Protein AF-A0AAV3Z3L4-F1 (afdb_monomer)

Mean predicted aligned error: 15.4 Å

Sequence (202 aa):
MGLYPGPYDLFGRYVSEIFRACRLVVDTGIHAFGWDRERAINFLCGYSDFPMSQLAAEVDRYISAPGQACAYKVGEIKIRQMIEKAQNALGPLFDIREFHHQILKVGYVPLDILEVVVDDWVESVLNPTVPEPMDAIDTDRETSQYDSVRSSAPTSATATRAVIPRMMAVVSAMLSLCREERVTLFLSPFTGGLILLFLCWL

Radius of gyration: 23.76 Å; Cα contacts (8 Å, |Δi|>4): 90; chains: 1; bounding box: 49×44×72 Å

pLDDT: mean 74.55, std 27.23, range [27.28, 98.31]

Secondary structure (DSSP, 8-state):
-----SHHHHHHHHHHHHHHHHHHHHHHHHHTS---HHHHHHHHHHH----HHHHHHHHHHHHHSTTHHHHHHHHHHHHHHHHHHHHHHHGGG--HHHHHHHHHHT-S--HHHHHHHHHHHHHHHHS----------------------------------SSHHHHHHHHHHHHHHHHHTT------TTSSS---------

InterPro domains:
  IPR010281 Protein of unknown function DUF885 [PF05960] (1-116)
  IPR010281 Protein of unknown function DUF885 [PTHR33361] (3-136)

Foldseek 3Di:
DCPQVDPVSVVVVVLVVQLLVLLVVLLCCVPPVVDDLVNSLVSSVVRHPDDSVVSSVVSVVSNVDRPPSNCVVVVVVLLVVLLVVLCVLCPVNDDPVVLVVQQPVVPDDDSVVSSVSSVVVSCCSVDVPDPPPPPDPDPPDDDDDDDDDDDDDDDDDDDDDPPVVVVVVVVVVVVVVCVVVVNDQDDDPPDPDRDDDDDDDD

Structure (mmCIF, N/CA/C/O backbone):
data_AF-A0AAV3Z3L4-F1
#
_entry.id   AF-A0AAV3Z3L4-F1
#
loop_
_atom_site.group_PDB
_atom_site.id
_atom_site.type_symbol
_atom_site.label_atom_id
_atom_site.label_alt_id
_atom_site.label_comp_id
_atom_site.label_asym_id
_atom_site.label_entity_id
_atom_site.label_seq_id
_atom_site.pdbx_PDB_ins_code
_atom_site.Cartn_x
_atom_site.Cartn_y
_atom_site.Cartn_z
_atom_site.occupancy
_atom_site.B_iso_or_equiv
_atom_site.auth_seq_id
_atom_site.auth_comp_id
_atom_site.auth_asym_id
_atom_site.auth_atom_id
_atom_site.pdbx_PDB_model_num
ATOM 1 N N . MET A 1 1 ? 3.143 8.893 16.932 1.00 78.50 1 MET A N 1
ATOM 2 C CA . MET A 1 1 ? 4.355 8.102 17.249 1.00 78.50 1 MET A CA 1
ATOM 3 C C . MET A 1 1 ? 5.664 8.878 17.069 1.00 78.50 1 MET A C 1
ATOM 5 O O . MET A 1 1 ? 6.613 8.522 17.739 1.00 78.50 1 MET A O 1
ATOM 9 N N . GLY A 1 2 ? 5.751 9.926 16.229 1.00 84.38 2 GLY A N 1
ATOM 10 C CA . GLY A 1 2 ? 6.909 10.846 16.250 1.00 84.38 2 GLY A CA 1
ATOM 11 C C . GLY A 1 2 ? 8.250 10.266 15.773 1.00 84.38 2 GLY A C 1
ATOM 12 O O . GLY A 1 2 ? 9.289 10.825 16.087 1.00 84.38 2 GLY A O 1
ATOM 13 N N . LEU A 1 3 ? 8.233 9.160 15.019 1.00 86.69 3 LEU A N 1
ATOM 14 C CA . LEU A 1 3 ? 9.433 8.388 14.651 1.00 86.69 3 LEU A CA 1
ATOM 15 C C . LEU A 1 3 ? 10.368 9.070 13.635 1.00 86.69 3 LEU A C 1
ATOM 17 O O . LEU A 1 3 ? 11.498 8.631 13.474 1.00 86.69 3 LEU A O 1
ATOM 21 N N . TYR A 1 4 ? 9.906 10.116 12.948 1.00 87.25 4 TYR A N 1
ATOM 22 C CA . TYR A 1 4 ? 10.678 10.852 11.942 1.00 87.25 4 TYR A CA 1
ATOM 23 C C . TYR A 1 4 ? 10.725 12.335 12.336 1.00 87.25 4 TYR A C 1
ATOM 25 O O . TYR A 1 4 ? 9.903 13.115 11.847 1.00 87.25 4 TYR A O 1
ATOM 33 N N . PRO A 1 5 ? 11.593 12.720 13.288 1.00 84.25 5 PRO A N 1
ATOM 34 C CA . PRO A 1 5 ? 11.620 14.077 13.826 1.00 84.25 5 PRO A CA 1
ATOM 35 C C . PRO A 1 5 ? 12.227 15.092 12.847 1.00 84.25 5 PRO A C 1
ATOM 37 O O . PRO A 1 5 ? 11.870 16.268 12.900 1.00 84.25 5 PRO A O 1
ATOM 40 N N . GLY A 1 6 ? 13.131 14.660 11.959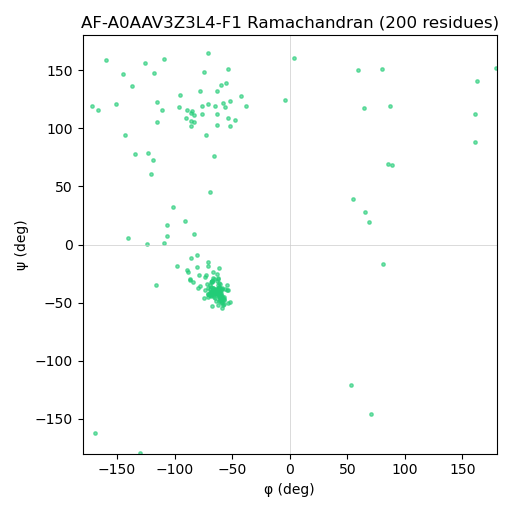 1.00 88.38 6 GLY A N 1
ATOM 41 C CA . GLY A 1 6 ? 13.843 15.528 11.028 1.00 88.38 6 GLY A CA 1
ATOM 42 C C . GLY A 1 6 ? 13.428 15.369 9.557 1.00 88.38 6 GLY A C 1
ATOM 43 O O . GLY A 1 6 ? 12.905 14.331 9.141 1.00 88.38 6 GLY A O 1
ATOM 44 N N . PRO A 1 7 ? 13.714 16.382 8.715 1.00 85.00 7 PRO A N 1
ATOM 45 C CA . PRO A 1 7 ? 13.437 16.327 7.278 1.00 85.00 7 PRO A CA 1
ATOM 46 C C . PRO A 1 7 ? 14.229 15.228 6.553 1.00 85.00 7 PRO A C 1
ATOM 48 O O . PRO A 1 7 ? 13.721 14.646 5.597 1.00 85.00 7 PRO A O 1
ATOM 51 N N . TYR A 1 8 ? 15.441 14.907 7.018 1.00 84.19 8 TYR A N 1
ATOM 52 C CA . TYR A 1 8 ? 16.244 13.811 6.467 1.00 84.19 8 TYR A CA 1
ATOM 53 C C . TYR A 1 8 ? 15.653 12.432 6.789 1.00 84.19 8 TYR A C 1
ATOM 55 O O . TYR A 1 8 ? 15.675 11.546 5.939 1.00 84.19 8 TYR A O 1
ATOM 63 N N . ASP A 1 9 ? 15.039 12.265 7.961 1.00 84.00 9 ASP A N 1
ATOM 64 C CA . ASP A 1 9 ? 14.392 11.002 8.333 1.00 84.00 9 ASP A CA 1
ATOM 65 C C . ASP A 1 9 ? 13.135 10.769 7.475 1.00 84.00 9 ASP A C 1
ATOM 67 O O . ASP A 1 9 ? 12.860 9.657 7.016 1.00 84.00 9 ASP A O 1
ATOM 71 N N . LEU A 1 10 ? 12.390 11.845 7.194 1.00 87.50 10 LEU A N 1
ATOM 72 C CA . LEU A 1 10 ? 11.238 11.820 6.292 1.00 87.50 10 LEU A CA 1
ATOM 73 C C . LEU A 1 10 ? 11.629 11.562 4.836 1.00 87.50 10 LEU A C 1
ATOM 75 O O . LEU A 1 10 ? 10.854 10.948 4.103 1.00 87.50 10 LEU A O 1
ATOM 79 N N . PHE A 1 11 ? 12.815 12.002 4.413 1.00 88.06 11 PHE A N 1
ATOM 80 C CA . PHE A 1 11 ? 13.284 11.814 3.043 1.00 88.06 11 PHE A CA 1
ATOM 81 C C . PHE A 1 11 ? 13.301 10.332 2.651 1.00 88.06 11 PHE A C 1
ATOM 83 O O . PHE A 1 11 ? 12.675 9.960 1.660 1.00 88.06 11 PHE A O 1
ATOM 90 N N . GLY A 1 12 ? 13.917 9.467 3.464 1.00 86.69 12 GLY A N 1
ATOM 91 C CA . GLY A 1 12 ? 13.978 8.027 3.176 1.00 86.69 12 GLY A CA 1
ATOM 92 C C . GLY A 1 12 ? 12.596 7.365 3.112 1.00 86.69 12 GLY A C 1
ATOM 93 O O . GLY A 1 12 ? 12.333 6.522 2.245 1.00 86.69 12 GLY A O 1
ATOM 94 N N . ARG A 1 13 ? 11.672 7.800 3.979 1.00 89.31 13 ARG A N 1
ATOM 95 C CA . ARG A 1 13 ? 10.269 7.372 3.931 1.00 89.31 13 ARG A CA 1
ATOM 96 C C . ARG A 1 13 ? 9.611 7.777 2.611 1.00 89.31 13 ARG A C 1
ATOM 98 O O . ARG A 1 13 ? 8.980 6.932 1.979 1.00 89.31 13 ARG A O 1
ATOM 105 N N . TYR A 1 14 ? 9.757 9.033 2.188 1.00 91.00 14 TYR A N 1
ATOM 106 C CA . TYR A 1 14 ? 9.141 9.523 0.954 1.00 91.00 14 TYR A CA 1
ATOM 107 C C . TYR A 1 14 ? 9.729 8.877 -0.295 1.00 91.00 14 TYR A C 1
ATOM 109 O O . TYR A 1 14 ? 8.964 8.514 -1.182 1.00 91.00 14 TYR A O 1
ATOM 117 N N . VAL A 1 15 ? 11.044 8.653 -0.350 1.00 90.50 15 VAL A N 1
ATOM 118 C CA . VAL A 1 15 ? 11.679 7.907 -1.450 1.00 90.50 15 VAL A CA 1
ATOM 119 C C . VAL A 1 15 ? 11.056 6.514 -1.580 1.00 90.50 15 VAL A C 1
ATOM 121 O O . VAL A 1 15 ? 10.647 6.106 -2.666 1.00 90.50 15 VAL A O 1
ATOM 124 N N . SER A 1 16 ? 10.892 5.811 -0.456 1.00 90.31 16 SER A N 1
ATOM 125 C CA . SER A 1 16 ? 10.264 4.484 -0.438 1.00 90.31 16 SER A CA 1
ATOM 126 C C . SER A 1 16 ? 8.788 4.524 -0.853 1.00 90.31 16 SER A C 1
ATOM 128 O O . SER A 1 16 ? 8.305 3.623 -1.540 1.00 90.31 16 SER A O 1
ATOM 130 N N . GLU A 1 17 ? 8.055 5.557 -0.435 1.00 92.81 17 GLU A N 1
ATOM 131 C CA . GLU A 1 17 ? 6.641 5.733 -0.767 1.00 92.81 17 GLU A CA 1
ATOM 132 C C . GLU A 1 17 ? 6.431 6.067 -2.251 1.00 92.81 17 GLU A C 1
ATOM 134 O O . GLU A 1 17 ? 5.580 5.451 -2.894 1.00 92.81 17 GLU A O 1
ATOM 139 N N . ILE A 1 18 ? 7.245 6.966 -2.816 1.00 93.38 18 ILE A N 1
ATOM 140 C CA . ILE A 1 18 ? 7.239 7.311 -4.245 1.00 93.38 18 ILE A CA 1
ATOM 141 C C . ILE A 1 18 ? 7.532 6.071 -5.082 1.00 93.38 18 ILE A C 1
ATOM 143 O O . ILE A 1 18 ? 6.810 5.797 -6.039 1.00 93.38 18 ILE A O 1
ATOM 147 N N . PHE A 1 19 ? 8.531 5.274 -4.700 1.00 94.31 19 PHE A N 1
ATOM 148 C CA . PHE A 1 19 ? 8.868 4.059 -5.436 1.00 94.31 19 PHE A CA 1
ATOM 149 C C . PHE A 1 19 ? 7.705 3.054 -5.461 1.00 94.31 19 PHE A C 1
ATOM 151 O O . PHE A 1 19 ? 7.378 2.494 -6.508 1.00 94.31 19 PHE A O 1
ATOM 158 N N . ARG A 1 20 ? 7.004 2.872 -4.332 1.00 94.88 20 ARG A N 1
ATOM 159 C CA . ARG A 1 20 ? 5.794 2.030 -4.266 1.00 94.88 20 ARG A CA 1
ATOM 160 C C . ARG A 1 20 ? 4.620 2.605 -5.058 1.00 94.88 20 ARG A C 1
ATOM 162 O O . ARG A 1 20 ? 3.830 1.832 -5.585 1.00 94.88 20 ARG A O 1
ATOM 169 N N . ALA A 1 21 ? 4.499 3.925 -5.163 1.00 95.25 21 ALA A N 1
ATOM 170 C CA . ALA A 1 21 ? 3.505 4.549 -6.033 1.00 95.25 21 ALA A CA 1
ATOM 171 C C . ALA A 1 21 ? 3.844 4.333 -7.518 1.00 95.25 21 ALA A C 1
ATOM 173 O O . ALA A 1 21 ? 2.965 3.981 -8.300 1.00 95.25 21 ALA A O 1
ATOM 174 N N . CYS A 1 22 ? 5.120 4.445 -7.897 1.00 95.94 22 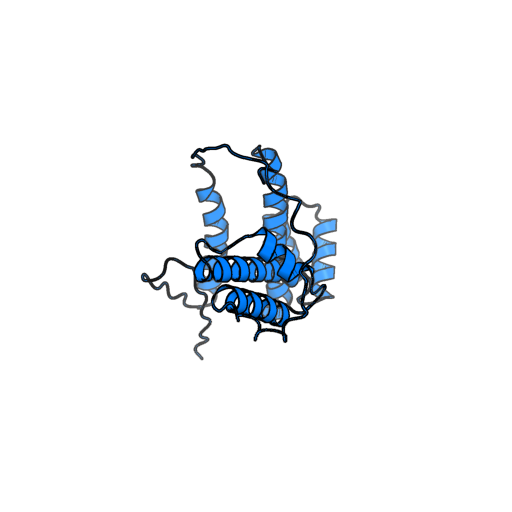CYS A N 1
ATOM 175 C CA . CYS A 1 22 ? 5.579 4.178 -9.262 1.00 95.94 22 CYS A CA 1
ATOM 176 C C . CYS A 1 22 ? 5.290 2.736 -9.694 1.00 95.94 22 CYS A C 1
ATOM 178 O O . CYS A 1 22 ? 4.956 2.507 -10.851 1.00 95.94 22 CYS A O 1
ATOM 180 N N . ARG A 1 23 ? 5.349 1.773 -8.765 1.00 96.06 23 ARG A N 1
ATOM 181 C CA . ARG A 1 23 ? 4.972 0.375 -9.028 1.00 96.06 23 ARG A CA 1
ATOM 182 C C . ARG A 1 23 ? 3.550 0.220 -9.560 1.00 96.06 23 ARG A C 1
ATOM 184 O O . ARG A 1 23 ? 3.357 -0.599 -10.447 1.00 96.06 23 ARG A O 1
ATOM 191 N N . LEU A 1 24 ? 2.588 1.010 -9.071 1.00 95.88 24 LEU A N 1
ATOM 192 C CA . LEU A 1 24 ? 1.220 0.993 -9.607 1.00 95.88 24 LEU A CA 1
ATOM 193 C C . LEU A 1 24 ? 1.203 1.399 -11.082 1.00 95.88 24 LEU A C 1
ATOM 195 O O . LEU A 1 24 ? 0.553 0.749 -11.893 1.00 95.88 24 LEU A O 1
ATOM 199 N N . VAL A 1 25 ? 1.939 2.460 -11.423 1.00 96.75 25 VAL A N 1
ATOM 200 C CA . VAL A 1 25 ? 1.995 3.001 -12.787 1.00 96.75 25 VAL A CA 1
ATOM 201 C C . VAL A 1 25 ? 2.712 2.044 -13.731 1.00 96.75 25 VAL A C 1
ATOM 203 O O . VAL A 1 25 ? 2.237 1.802 -14.829 1.00 96.75 25 VAL A O 1
ATOM 206 N N . VAL A 1 26 ? 3.845 1.484 -13.311 1.00 97.25 26 VAL A N 1
ATOM 207 C CA . VAL A 1 26 ? 4.658 0.616 -14.170 1.00 97.25 26 VAL A CA 1
ATOM 208 C C . VAL A 1 26 ? 3.987 -0.732 -14.406 1.00 97.25 26 VAL A C 1
ATOM 210 O O . VAL A 1 26 ? 3.939 -1.182 -15.544 1.00 97.25 26 VAL A O 1
ATOM 213 N N . ASP A 1 27 ? 3.451 -1.368 -13.362 1.00 97.31 27 ASP A N 1
ATOM 214 C CA . ASP A 1 27 ? 2.800 -2.678 -13.485 1.00 97.31 27 ASP A CA 1
ATOM 215 C C . ASP A 1 27 ? 1.540 -2.588 -14.362 1.00 97.31 27 ASP A C 1
ATOM 217 O O . ASP A 1 27 ? 1.395 -3.353 -15.313 1.00 97.31 27 ASP A O 1
ATOM 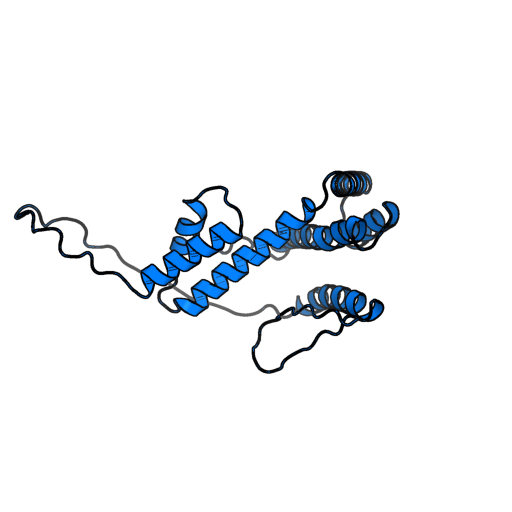221 N N . THR A 1 28 ? 0.684 -1.583 -14.138 1.00 96.62 28 THR A N 1
ATOM 222 C CA . THR A 1 28 ? -0.466 -1.326 -15.027 1.00 96.62 28 THR A CA 1
ATOM 223 C C . THR A 1 28 ? -0.026 -0.868 -16.416 1.00 96.62 28 THR A C 1
ATOM 225 O O . THR A 1 28 ? -0.603 -1.297 -17.411 1.00 96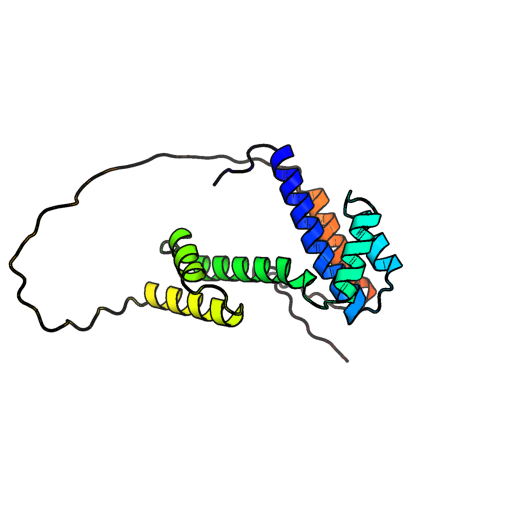.62 28 THR A O 1
ATOM 228 N N . GLY A 1 29 ? 1.028 -0.057 -16.507 1.00 97.31 29 GLY A N 1
ATOM 229 C CA . GLY A 1 29 ? 1.635 0.380 -17.760 1.00 97.31 29 GLY A CA 1
ATOM 230 C C . GLY A 1 29 ? 2.005 -0.799 -18.656 1.00 97.31 29 GLY A C 1
ATOM 231 O O . GLY A 1 29 ? 1.602 -0.842 -19.815 1.00 97.31 29 GLY A O 1
ATOM 232 N N . ILE A 1 30 ? 2.715 -1.782 -18.101 1.00 97.50 30 ILE A N 1
ATOM 233 C CA . ILE A 1 30 ? 3.139 -2.998 -18.806 1.00 97.50 30 ILE A CA 1
ATOM 234 C C . ILE A 1 30 ? 1.927 -3.867 -19.164 1.00 97.50 30 ILE A C 1
ATOM 236 O O . ILE A 1 30 ? 1.756 -4.239 -20.323 1.00 97.50 30 ILE A O 1
ATOM 240 N N . HIS A 1 31 ? 1.077 -4.185 -18.183 1.00 97.38 31 HIS A N 1
ATOM 241 C CA . HIS A 1 31 ? 0.078 -5.253 -18.326 1.00 97.38 31 HIS A CA 1
ATOM 242 C C . HIS A 1 31 ? -1.269 -4.803 -18.900 1.00 97.38 31 HIS A C 1
ATOM 244 O O . HIS A 1 31 ? -2.003 -5.633 -19.430 1.00 97.38 31 HIS A O 1
ATOM 250 N N . ALA A 1 32 ? -1.606 -3.514 -18.812 1.00 96.38 32 ALA A N 1
ATOM 251 C CA . ALA A 1 32 ? -2.871 -2.960 -19.305 1.00 96.38 32 ALA A CA 1
ATOM 252 C C . ALA A 1 32 ? -2.684 -1.941 -20.441 1.00 96.38 32 ALA A C 1
ATOM 254 O O . ALA A 1 32 ? -3.503 -1.902 -21.355 1.00 96.38 32 ALA A O 1
ATOM 255 N N . PHE A 1 33 ? -1.605 -1.149 -20.417 1.00 95.94 33 PHE A N 1
ATOM 256 C CA . PHE A 1 33 ? -1.369 -0.066 -21.388 1.00 95.94 33 PHE A CA 1
ATOM 257 C C . PHE A 1 33 ? -0.275 -0.373 -22.424 1.00 95.94 33 PHE A C 1
ATOM 259 O O . PHE A 1 33 ? 0.112 0.505 -23.195 1.00 95.94 33 PHE A O 1
ATOM 266 N N . GLY A 1 34 ? 0.236 -1.608 -22.457 1.00 95.62 34 GLY A N 1
ATOM 267 C CA . GLY A 1 34 ? 1.176 -2.073 -23.479 1.00 95.62 34 GLY A CA 1
ATOM 268 C C . GLY A 1 34 ? 2.538 -1.374 -23.462 1.00 95.62 34 GLY A C 1
ATOM 269 O O . GLY A 1 34 ? 3.169 -1.246 -24.511 1.00 95.62 34 GLY A O 1
ATOM 270 N N . TRP A 1 35 ? 2.995 -0.882 -22.307 1.00 98.06 35 TRP A N 1
ATOM 271 C CA . TRP A 1 35 ? 4.337 -0.317 -22.186 1.00 98.06 35 TRP A CA 1
ATOM 272 C C . TRP A 1 35 ? 5.386 -1.392 -22.451 1.00 98.06 35 TRP A C 1
ATOM 274 O O . TRP A 1 35 ? 5.353 -2.473 -21.863 1.00 98.06 35 TRP A O 1
ATOM 284 N N . ASP A 1 36 ? 6.363 -1.062 -23.291 1.00 97.75 36 ASP A N 1
ATOM 285 C CA . ASP A 1 36 ? 7.559 -1.878 -23.407 1.00 97.75 36 ASP A CA 1
ATOM 286 C C . ASP A 1 36 ? 8.448 -1.756 -22.154 1.00 97.75 36 ASP A C 1
ATOM 288 O O . ASP A 1 36 ? 8.313 -0.865 -21.303 1.00 97.75 36 ASP A O 1
AT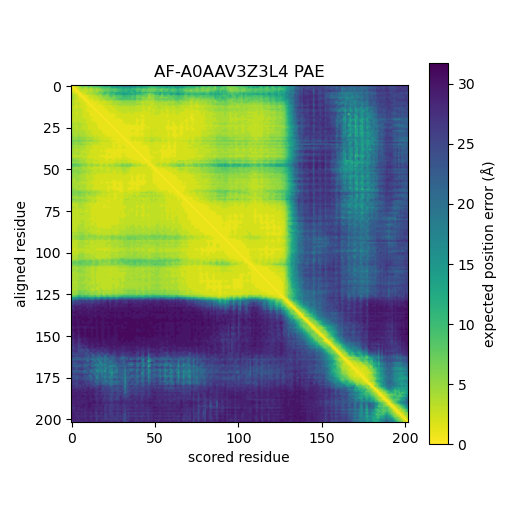OM 292 N N . ARG A 1 37 ? 9.385 -2.699 -22.045 1.00 97.44 37 ARG A N 1
ATOM 293 C CA . ARG A 1 37 ? 10.330 -2.788 -20.930 1.00 97.44 37 ARG A CA 1
ATOM 294 C C . ARG A 1 37 ? 11.179 -1.523 -20.777 1.00 97.44 37 ARG A C 1
ATOM 296 O O . ARG A 1 37 ? 11.488 -1.129 -19.654 1.00 97.44 37 ARG A O 1
ATOM 303 N N . GLU A 1 38 ? 11.591 -0.910 -21.882 1.00 97.50 38 GLU A N 1
ATOM 304 C CA . GLU A 1 38 ? 12.483 0.250 -21.868 1.00 97.50 38 GLU A CA 1
ATOM 305 C C . GLU A 1 38 ? 11.761 1.488 -21.326 1.00 97.50 38 GLU A C 1
ATOM 307 O O . GLU A 1 38 ? 12.281 2.180 -20.450 1.00 97.50 38 GLU A O 1
ATOM 312 N N . ARG A 1 39 ? 10.518 1.716 -21.754 1.00 97.81 39 ARG A N 1
ATOM 313 C CA . ARG A 1 39 ? 9.636 2.759 -21.230 1.00 97.81 39 ARG A CA 1
ATOM 314 C C . ARG A 1 39 ? 9.407 2.596 -19.731 1.00 97.81 39 ARG A C 1
ATOM 316 O O . ARG A 1 39 ? 9.518 3.577 -18.997 1.00 97.81 39 ARG A O 1
ATOM 323 N N . ALA A 1 40 ? 9.125 1.377 -19.271 1.00 97.44 40 ALA A N 1
ATOM 324 C CA . ALA A 1 40 ? 8.943 1.075 -17.851 1.00 97.44 40 ALA A CA 1
ATOM 325 C C . ALA A 1 40 ? 10.193 1.407 -17.015 1.00 97.44 40 ALA A C 1
ATOM 327 O O . ALA A 1 40 ? 10.099 2.023 -15.951 1.00 97.44 40 ALA A O 1
ATOM 328 N N . ILE A 1 41 ? 11.370 1.043 -17.522 1.00 97.06 41 ILE A N 1
ATOM 329 C CA . ILE A 1 41 ? 12.662 1.366 -16.914 1.00 97.06 41 ILE A CA 1
ATOM 330 C C . ILE A 1 41 ? 12.887 2.879 -16.858 1.00 97.06 41 ILE A C 1
ATOM 332 O O . ILE A 1 41 ? 13.171 3.422 -15.790 1.00 97.06 41 ILE A O 1
ATOM 336 N N . ASN A 1 42 ? 12.732 3.562 -17.994 1.00 96.31 42 ASN A N 1
ATOM 337 C CA . ASN A 1 42 ? 12.984 4.996 -18.110 1.00 96.31 42 ASN A CA 1
ATOM 338 C C . ASN A 1 42 ? 12.054 5.797 -17.197 1.00 96.31 42 ASN A C 1
ATOM 340 O O . ASN A 1 42 ? 12.482 6.775 -16.582 1.00 96.31 42 ASN A O 1
ATOM 344 N N . PHE A 1 43 ? 10.808 5.343 -17.049 1.00 96.94 43 PHE A N 1
ATOM 345 C CA . PHE A 1 43 ? 9.878 5.900 -16.079 1.00 96.94 43 PHE A CA 1
ATOM 346 C C . PHE A 1 43 ? 10.443 5.812 -14.654 1.00 96.94 43 PHE A C 1
ATOM 348 O O . PHE A 1 43 ? 10.537 6.831 -13.978 1.00 96.94 43 PHE A O 1
ATOM 355 N N . LEU A 1 44 ? 10.885 4.635 -14.196 1.00 95.50 44 LEU A N 1
ATOM 356 C CA . LEU A 1 44 ? 11.437 4.485 -12.841 1.00 95.50 44 LEU A CA 1
ATOM 357 C C . LEU A 1 44 ? 12.706 5.312 -12.613 1.00 95.50 44 LEU A C 1
ATOM 359 O O . LEU A 1 44 ? 12.865 5.875 -11.528 1.00 95.50 44 LEU A O 1
ATOM 363 N N . CYS A 1 45 ? 13.575 5.429 -13.619 1.00 93.75 45 CYS A N 1
ATOM 364 C CA . CYS A 1 45 ? 14.767 6.280 -13.556 1.00 93.75 45 CYS A CA 1
ATOM 365 C C . CYS A 1 45 ? 14.413 7.762 -13.359 1.00 93.75 45 CYS A C 1
ATOM 367 O O . CYS A 1 45 ? 15.141 8.486 -12.690 1.00 93.75 45 CYS A O 1
ATOM 369 N N . GLY A 1 46 ? 13.286 8.225 -13.911 1.00 93.38 46 GLY A N 1
ATOM 370 C CA . GLY A 1 46 ? 12.834 9.611 -13.759 1.00 93.38 46 GLY A CA 1
ATOM 371 C C . GLY A 1 46 ? 12.323 9.966 -12.357 1.00 93.38 46 GLY A C 1
ATOM 372 O O . GLY A 1 46 ? 12.245 11.147 -12.020 1.00 93.38 46 GLY A O 1
ATOM 373 N N . TYR A 1 47 ? 11.979 8.966 -11.539 1.00 91.12 47 TYR A N 1
ATOM 374 C CA . TYR A 1 47 ? 11.354 9.159 -10.222 1.00 91.12 47 TYR A CA 1
ATOM 375 C C . TYR A 1 47 ? 12.119 8.516 -9.059 1.00 91.12 47 TYR A C 1
ATOM 377 O O . TYR A 1 47 ? 11.670 8.605 -7.913 1.00 91.12 47 TYR A O 1
ATOM 385 N N . SER A 1 48 ? 13.250 7.861 -9.320 1.00 87.62 48 SER A N 1
ATOM 386 C CA . SER A 1 48 ? 14.059 7.223 -8.285 1.00 87.62 48 SER A CA 1
ATOM 387 C C . SER A 1 48 ? 15.550 7.308 -8.585 1.00 87.62 48 SER A C 1
ATOM 389 O O . SER A 1 48 ? 15.966 7.205 -9.733 1.00 87.62 48 SER A O 1
ATOM 391 N N . ASP A 1 49 ? 16.349 7.418 -7.526 1.00 87.12 49 ASP A N 1
ATOM 392 C CA . ASP A 1 49 ? 17.814 7.458 -7.603 1.00 87.12 49 ASP A CA 1
ATOM 393 C C . ASP A 1 49 ? 18.444 6.051 -7.498 1.00 87.12 49 ASP A C 1
ATOM 395 O O . ASP A 1 49 ? 19.608 5.900 -7.120 1.00 87.12 49 ASP A O 1
ATOM 399 N N . PHE A 1 50 ? 17.674 4.989 -7.770 1.00 89.50 50 PHE A N 1
ATOM 400 C CA . PHE A 1 50 ? 18.184 3.618 -7.701 1.00 89.50 50 PHE A CA 1
ATOM 401 C C . PHE A 1 50 ? 19.095 3.295 -8.896 1.00 89.50 50 PHE A C 1
ATOM 403 O O . PHE A 1 50 ? 18.860 3.780 -10.005 1.00 89.50 50 PHE A O 1
ATOM 410 N N . PRO A 1 51 ? 20.110 2.426 -8.716 1.00 94.62 51 PRO A N 1
ATOM 411 C CA . PRO A 1 51 ? 20.955 1.979 -9.813 1.00 94.62 51 PRO A CA 1
ATOM 412 C C . PRO A 1 51 ? 20.142 1.363 -10.952 1.00 94.62 51 PRO A C 1
ATOM 414 O O . PRO A 1 51 ? 19.240 0.553 -10.732 1.00 94.62 51 PRO A O 1
ATOM 417 N N . MET A 1 52 ? 20.533 1.677 -12.185 1.00 93.56 52 MET A N 1
ATOM 418 C CA . MET A 1 52 ? 19.865 1.202 -13.399 1.00 93.56 52 MET A CA 1
ATOM 419 C C . MET A 1 52 ? 19.732 -0.332 -13.443 1.00 93.56 52 MET A C 1
ATOM 421 O O . MET A 1 52 ? 18.681 -0.863 -13.792 1.00 93.56 52 MET A O 1
ATOM 425 N N . SER A 1 53 ? 20.756 -1.068 -13.001 1.00 95.50 53 SER A N 1
ATOM 426 C CA . SER A 1 53 ? 20.711 -2.535 -12.902 1.00 95.50 53 SER A CA 1
ATOM 427 C C . SER A 1 53 ? 19.619 -3.045 -11.954 1.00 95.50 53 SER A C 1
ATOM 429 O O . SER A 1 53 ? 18.971 -4.047 -12.249 1.00 95.50 53 SER A O 1
ATOM 431 N N . GLN A 1 54 ? 19.382 -2.346 -10.842 1.00 95.31 54 GLN A N 1
ATOM 432 C CA . GLN A 1 54 ? 18.331 -2.684 -9.885 1.00 95.31 54 GLN A CA 1
ATOM 433 C C . GLN A 1 54 ? 16.943 -2.390 -10.462 1.00 95.31 54 GLN A C 1
ATOM 435 O O . GLN A 1 54 ? 16.038 -3.211 -10.327 1.00 95.31 54 GLN A O 1
ATOM 440 N N . LEU A 1 55 ? 16.777 -1.247 -11.130 1.00 95.88 55 LEU A N 1
ATOM 441 C CA . LEU A 1 55 ? 15.511 -0.881 -11.768 1.00 95.88 55 LEU A CA 1
ATOM 442 C C . LEU A 1 55 ? 15.143 -1.845 -12.897 1.00 95.88 55 LEU A C 1
ATOM 444 O O . LEU A 1 55 ? 13.997 -2.280 -12.975 1.00 95.88 55 LEU A O 1
ATOM 448 N N . ALA A 1 56 ? 16.118 -2.240 -13.718 1.00 96.88 56 ALA A N 1
ATOM 449 C CA . ALA A 1 56 ? 15.933 -3.260 -14.744 1.00 96.88 56 ALA A CA 1
ATOM 450 C C . ALA A 1 56 ? 15.445 -4.590 -14.150 1.00 96.88 56 ALA A C 1
ATOM 452 O O . ALA A 1 56 ? 14.457 -5.140 -14.629 1.00 96.88 56 ALA A O 1
ATOM 453 N N . ALA A 1 57 ? 16.090 -5.063 -13.080 1.00 97.06 57 ALA A N 1
ATOM 454 C CA . ALA A 1 57 ? 15.700 -6.301 -12.410 1.00 97.06 57 ALA A CA 1
ATOM 455 C C . ALA A 1 57 ? 14.288 -6.223 -11.799 1.00 97.06 57 ALA A C 1
ATOM 457 O O . ALA A 1 57 ? 13.526 -7.185 -11.879 1.00 97.06 57 ALA A O 1
ATOM 458 N N . GLU A 1 58 ? 13.908 -5.081 -11.219 1.00 96.06 58 GLU A N 1
ATOM 459 C CA . GLU A 1 58 ? 12.546 -4.873 -10.718 1.00 96.06 58 GLU A CA 1
ATOM 460 C C . GLU A 1 58 ? 11.515 -4.882 -11.854 1.00 96.06 58 GLU A C 1
ATOM 462 O O . GLU A 1 58 ? 10.468 -5.504 -11.705 1.00 96.06 58 GLU A O 1
ATOM 467 N N . VAL A 1 59 ? 11.812 -4.264 -13.002 1.00 97.31 59 VAL A N 1
ATOM 468 C CA . VAL A 1 59 ? 10.918 -4.301 -14.172 1.00 97.31 59 VAL A CA 1
ATOM 469 C C . VAL A 1 59 ? 10.761 -5.721 -14.711 1.00 97.31 59 VAL A C 1
ATOM 471 O O . VAL A 1 59 ? 9.635 -6.144 -14.962 1.00 97.31 59 VAL A O 1
ATOM 474 N N . ASP A 1 60 ? 11.843 -6.495 -14.807 1.00 97.38 60 ASP A N 1
ATOM 475 C CA . ASP A 1 60 ? 11.777 -7.912 -15.202 1.00 97.38 60 ASP A CA 1
ATOM 476 C C . ASP A 1 60 ? 10.895 -8.731 -14.248 1.00 97.38 60 ASP A C 1
ATOM 478 O O . ASP A 1 60 ? 10.118 -9.604 -14.654 1.00 97.38 60 ASP A O 1
ATOM 482 N N . ARG A 1 61 ? 10.959 -8.405 -12.956 1.00 97.19 61 ARG A N 1
ATOM 483 C CA . ARG A 1 61 ? 10.101 -9.001 -11.936 1.00 97.19 61 ARG A CA 1
ATOM 484 C C . ARG A 1 61 ? 8.632 -8.603 -12.108 1.00 97.19 61 ARG A C 1
ATOM 486 O O . ARG A 1 61 ? 7.762 -9.449 -11.937 1.00 97.19 61 ARG A O 1
ATOM 493 N N . TYR A 1 62 ? 8.339 -7.350 -12.453 1.00 96.94 62 TYR A N 1
ATOM 494 C CA . TYR A 1 62 ? 6.966 -6.900 -12.716 1.00 96.94 62 TYR A CA 1
ATOM 495 C C . TYR A 1 62 ? 6.378 -7.578 -13.956 1.00 96.94 62 TYR A C 1
ATOM 497 O O . TYR A 1 62 ? 5.228 -8.004 -13.928 1.00 96.94 62 TYR A O 1
ATOM 505 N N . ILE A 1 63 ? 7.180 -7.755 -15.011 1.00 96.69 63 ILE A N 1
ATOM 506 C CA . ILE A 1 63 ? 6.776 -8.468 -16.232 1.00 96.69 63 ILE A CA 1
ATOM 507 C C . ILE A 1 63 ? 6.403 -9.925 -15.918 1.00 96.69 63 ILE A C 1
ATOM 509 O O . ILE A 1 63 ? 5.410 -10.433 -16.431 1.00 96.69 63 ILE A O 1
ATOM 513 N N . SER A 1 64 ? 7.183 -10.601 -15.071 1.00 96.88 64 SER A N 1
ATOM 514 C CA . SER A 1 64 ? 6.979 -12.022 -14.748 1.00 96.88 64 SER A CA 1
ATOM 515 C C . SER A 1 64 ? 5.893 -12.295 -13.699 1.00 96.88 64 SER A C 1
ATOM 517 O O . SER A 1 64 ? 5.395 -13.418 -13.633 1.00 96.88 64 SER A O 1
ATOM 519 N N . ALA A 1 65 ? 5.510 -11.302 -12.891 1.00 95.00 65 ALA A N 1
ATOM 520 C CA . ALA A 1 65 ? 4.536 -11.449 -11.808 1.00 95.00 65 ALA A CA 1
ATOM 521 C C . ALA A 1 65 ? 3.508 -10.295 -11.805 1.00 95.00 65 ALA A C 1
ATOM 523 O O . ALA A 1 65 ? 3.612 -9.388 -10.968 1.00 95.00 65 ALA A O 1
ATOM 524 N N . PRO A 1 66 ? 2.508 -10.325 -12.710 1.00 95.00 66 PRO A N 1
ATOM 525 C CA . PRO A 1 66 ? 1.532 -9.245 -12.855 1.00 95.00 66 PRO A CA 1
ATOM 526 C C . PRO A 1 66 ? 0.746 -9.003 -11.561 1.00 95.00 66 PRO A C 1
ATOM 528 O O . PRO A 1 66 ? 0.324 -9.945 -10.888 1.00 95.00 66 PRO A O 1
ATOM 531 N N . GLY A 1 67 ? 0.547 -7.734 -11.196 1.00 91.00 67 GLY A N 1
ATOM 532 C CA . GLY A 1 67 ? -0.249 -7.323 -10.035 1.00 91.00 67 GLY A CA 1
ATOM 533 C C . GLY A 1 67 ? 0.478 -7.406 -8.688 1.00 91.00 67 GLY A C 1
ATOM 534 O O . GLY A 1 67 ? 0.062 -6.756 -7.724 1.00 91.00 67 GLY A O 1
ATOM 535 N N . GLN A 1 68 ? 1.600 -8.130 -8.594 1.00 95.12 68 GLN A N 1
ATOM 536 C CA . GLN A 1 68 ? 2.343 -8.272 -7.335 1.00 95.12 68 GLN A CA 1
ATOM 537 C C . GLN A 1 68 ? 2.869 -6.918 -6.842 1.00 95.12 68 GLN A C 1
ATOM 539 O O . GLN A 1 68 ? 2.794 -6.604 -5.652 1.00 95.12 68 GLN A O 1
ATOM 544 N N . ALA A 1 69 ? 3.381 -6.092 -7.756 1.00 92.12 69 ALA A N 1
ATOM 545 C CA . ALA A 1 69 ? 3.941 -4.788 -7.420 1.00 92.12 69 ALA A CA 1
ATOM 546 C C . ALA A 1 69 ? 2.867 -3.808 -6.919 1.00 92.12 69 ALA A C 1
ATOM 548 O O . ALA A 1 69 ? 3.144 -2.980 -6.044 1.00 92.12 69 ALA A O 1
ATOM 549 N N . CYS A 1 70 ? 1.639 -3.946 -7.426 1.00 92.44 70 CYS A N 1
ATOM 550 C CA . CYS A 1 70 ? 0.491 -3.129 -7.048 1.00 92.44 70 CYS A CA 1
ATOM 551 C C . CYS A 1 70 ? 0.017 -3.393 -5.613 1.00 92.44 70 CYS A C 1
ATOM 553 O O . CYS A 1 70 ? -0.419 -2.463 -4.927 1.00 92.44 70 CYS A O 1
ATOM 555 N N . ALA A 1 71 ? 0.156 -4.632 -5.127 1.00 93.44 71 ALA A N 1
ATOM 556 C CA . ALA A 1 71 ? -0.364 -5.062 -3.829 1.00 93.44 71 ALA A CA 1
ATOM 557 C C . ALA A 1 71 ? 0.103 -4.179 -2.657 1.00 93.44 71 ALA A C 1
ATOM 559 O O . ALA A 1 71 ? -0.673 -3.912 -1.741 1.00 93.44 71 ALA A O 1
ATOM 560 N N . TYR A 1 72 ? 1.337 -3.661 -2.705 1.00 93.94 72 TYR A N 1
ATOM 561 C CA . TYR A 1 72 ? 1.891 -2.810 -1.646 1.00 93.94 72 TYR A CA 1
ATOM 562 C C . TYR A 1 72 ? 1.055 -1.551 -1.407 1.00 93.94 72 TYR A C 1
ATOM 564 O O . TYR A 1 72 ? 0.661 -1.276 -0.274 1.00 93.94 72 TYR A O 1
ATOM 572 N N . LYS A 1 73 ? 0.809 -0.764 -2.462 1.00 94.75 73 LYS A N 1
ATOM 573 C CA . LYS A 1 73 ? 0.134 0.530 -2.315 1.00 94.75 73 LYS A CA 1
ATOM 574 C C . LYS A 1 73 ? -1.384 0.371 -2.302 1.00 94.75 73 LYS A C 1
ATOM 576 O O . LYS A 1 73 ? -2.034 1.096 -1.559 1.00 94.75 73 LYS A O 1
ATOM 581 N N . VAL A 1 74 ? -1.936 -0.612 -3.021 1.00 95.75 74 VAL A N 1
ATOM 582 C CA . VAL A 1 74 ? -3.366 -0.962 -2.927 1.00 95.75 74 VAL A CA 1
ATOM 583 C C . VAL A 1 74 ? -3.727 -1.393 -1.504 1.00 95.75 74 VAL A C 1
ATOM 585 O O . VAL A 1 74 ? -4.679 -0.863 -0.934 1.00 95.75 74 VAL A O 1
ATOM 588 N N . GLY A 1 75 ? -2.936 -2.282 -0.894 1.00 96.06 75 GLY A N 1
ATOM 589 C CA . GLY A 1 75 ? -3.152 -2.717 0.487 1.00 96.06 75 GLY A CA 1
ATOM 590 C C . GLY A 1 75 ? -3.046 -1.568 1.489 1.00 96.06 75 GLY A C 1
ATOM 591 O O . GLY A 1 75 ? -3.920 -1.414 2.340 1.00 96.06 75 GLY A O 1
ATOM 592 N N . GLU A 1 76 ? -2.032 -0.706 1.353 1.00 96.50 76 GLU A N 1
ATOM 593 C CA . GLU A 1 76 ? -1.898 0.492 2.193 1.00 96.50 76 GLU A CA 1
ATOM 594 C C . GLU A 1 76 ? -3.123 1.412 2.075 1.00 96.50 76 GLU A C 1
ATOM 596 O O . GLU A 1 76 ? -3.674 1.832 3.092 1.00 96.50 76 GLU A O 1
ATOM 601 N N . ILE A 1 77 ? -3.567 1.717 0.849 1.00 96.50 77 ILE A N 1
ATOM 602 C CA . ILE A 1 77 ? -4.733 2.576 0.603 1.00 96.50 77 ILE A CA 1
ATOM 603 C C . ILE A 1 77 ? -5.978 1.977 1.258 1.00 96.50 77 ILE A C 1
ATOM 605 O O . ILE A 1 77 ? -6.684 2.690 1.970 1.00 96.50 77 ILE A O 1
ATOM 609 N N . LYS A 1 78 ? -6.219 0.674 1.082 1.00 97.25 78 LYS A N 1
ATOM 610 C CA . LYS A 1 78 ? -7.399 0.011 1.641 1.00 97.25 78 LYS A CA 1
ATOM 611 C C . LYS A 1 78 ? -7.392 0.014 3.170 1.00 97.25 78 LYS A C 1
ATOM 613 O O . LYS A 1 78 ? -8.407 0.334 3.779 1.00 97.25 78 LYS A O 1
ATOM 618 N N . ILE A 1 79 ? -6.246 -0.243 3.805 1.00 97.50 79 ILE A N 1
ATOM 619 C CA . ILE A 1 79 ? -6.121 -0.151 5.270 1.00 97.50 79 ILE A CA 1
ATOM 620 C C . ILE A 1 79 ? -6.393 1.274 5.757 1.00 97.50 79 ILE A C 1
ATOM 622 O O . ILE A 1 79 ? -7.106 1.462 6.739 1.00 97.50 79 ILE A O 1
ATOM 626 N N . ARG A 1 80 ? -5.884 2.294 5.058 1.00 97.38 80 ARG A N 1
ATOM 627 C CA . ARG A 1 80 ? -6.160 3.695 5.409 1.00 97.38 80 ARG A CA 1
ATOM 628 C C . ARG A 1 80 ? -7.638 4.051 5.272 1.00 97.38 80 ARG A C 1
ATOM 630 O O . ARG A 1 80 ? -8.155 4.738 6.145 1.00 97.38 80 ARG A O 1
ATOM 637 N N . GLN A 1 81 ? -8.307 3.559 4.232 1.00 97.88 81 GLN A N 1
ATOM 638 C CA . GLN A 1 81 ? -9.753 3.724 4.057 1.00 97.88 81 GLN A CA 1
ATOM 639 C C . GLN A 1 81 ? -10.538 3.064 5.197 1.00 97.88 81 GLN A C 1
ATOM 641 O O . GLN A 1 81 ? -11.476 3.664 5.707 1.00 97.88 81 GLN A O 1
ATOM 646 N N . MET A 1 82 ? -10.135 1.868 5.642 1.00 98.31 82 MET A N 1
ATOM 647 C CA . MET A 1 82 ? -10.761 1.197 6.788 1.00 98.31 82 MET A CA 1
ATOM 648 C C . MET A 1 82 ? -10.574 1.984 8.092 1.00 98.31 82 MET A C 1
ATOM 650 O O . MET A 1 82 ? -11.525 2.129 8.855 1.00 98.31 82 MET A O 1
ATOM 654 N N . ILE A 1 83 ? -9.382 2.553 8.322 1.00 98.19 83 ILE A N 1
ATOM 655 C CA . ILE A 1 83 ? -9.131 3.443 9.468 1.00 98.19 83 ILE A CA 1
ATOM 656 C C . ILE A 1 83 ? -10.055 4.662 9.409 1.00 98.19 83 ILE A C 1
ATOM 658 O O . ILE A 1 83 ? -10.703 4.976 10.401 1.00 98.19 83 ILE A O 1
ATOM 662 N N . GLU A 1 84 ? -10.126 5.341 8.263 1.00 98.31 84 GLU A N 1
ATOM 663 C CA . GLU A 1 84 ? -10.965 6.530 8.081 1.00 98.31 84 GLU A CA 1
ATOM 664 C C . GLU A 1 84 ? -12.453 6.207 8.280 1.00 98.31 84 GLU A C 1
ATOM 666 O O . GLU A 1 84 ? -13.153 6.922 8.996 1.00 98.31 84 GLU A O 1
ATOM 671 N N . LYS A 1 85 ? -12.931 5.089 7.719 1.00 97.62 85 LYS A N 1
ATOM 672 C CA . LYS A 1 85 ? -14.303 4.597 7.899 1.00 97.62 85 LYS A CA 1
ATOM 673 C C . LYS A 1 85 ? -14.619 4.351 9.376 1.00 97.62 85 LYS A C 1
ATOM 675 O O . LYS A 1 85 ? -15.617 4.867 9.873 1.00 97.62 85 LYS A O 1
ATOM 680 N N . ALA A 1 86 ? -13.756 3.624 10.087 1.00 98.12 86 ALA A N 1
ATOM 681 C CA . ALA A 1 86 ? -13.940 3.332 11.507 1.00 98.12 86 ALA A CA 1
ATOM 682 C C . ALA A 1 86 ? -13.859 4.596 12.382 1.00 98.12 86 ALA A C 1
ATOM 684 O O . ALA A 1 86 ? -14.654 4.756 13.304 1.00 98.12 86 ALA A O 1
ATOM 685 N N . GLN A 1 87 ? -12.947 5.524 12.073 1.00 97.81 87 GLN A N 1
ATOM 686 C CA . GLN A 1 87 ? -12.850 6.824 12.747 1.00 97.81 87 GLN A CA 1
ATOM 687 C C . GLN A 1 87 ? -14.130 7.645 12.586 1.00 97.81 87 GLN A C 1
ATOM 689 O O . GLN A 1 87 ? -14.625 8.204 13.563 1.00 97.81 87 GLN A O 1
ATOM 694 N N . ASN A 1 88 ? -14.677 7.690 11.370 1.00 98.06 88 ASN A N 1
ATOM 695 C CA . ASN A 1 88 ? -15.906 8.419 11.076 1.00 98.06 88 ASN A CA 1
ATOM 696 C C . ASN A 1 88 ? -17.134 7.782 11.745 1.00 98.06 88 ASN A C 1
ATOM 698 O O . ASN A 1 88 ? -18.012 8.510 12.201 1.00 98.06 88 ASN A O 1
ATOM 702 N N . ALA A 1 89 ? -17.194 6.450 11.822 1.00 97.56 89 ALA A N 1
ATOM 703 C CA . ALA A 1 89 ? -18.310 5.730 12.434 1.00 97.56 89 ALA A CA 1
ATOM 704 C C . ALA A 1 89 ? -18.298 5.802 13.972 1.00 97.56 89 ALA A C 1
ATOM 706 O O . ALA A 1 89 ? -19.326 6.078 14.584 1.00 97.56 89 ALA A O 1
ATOM 707 N N . LEU A 1 90 ? -17.140 5.572 14.599 1.00 96.81 90 LEU A N 1
ATOM 708 C CA . LEU A 1 90 ? -17.019 5.471 16.059 1.00 96.81 90 LEU A CA 1
ATOM 709 C C . LEU A 1 90 ? -16.782 6.825 16.745 1.00 96.81 90 LEU A C 1
ATOM 711 O O . LEU A 1 90 ? -17.078 6.977 17.932 1.00 96.81 90 LEU A O 1
ATOM 715 N N . GLY A 1 91 ? -16.239 7.816 16.031 1.00 97.12 91 GLY A N 1
ATOM 716 C CA . GLY A 1 91 ? -15.968 9.145 16.574 1.00 97.12 91 GLY A CA 1
ATOM 717 C C . GLY A 1 91 ? -15.130 9.079 17.865 1.00 97.12 91 GLY A C 1
ATOM 718 O O . GLY A 1 91 ? -14.028 8.530 17.839 1.00 97.12 91 GLY A O 1
ATOM 719 N N . PRO A 1 92 ? -15.620 9.599 19.010 1.00 97.12 92 PRO A N 1
ATOM 720 C CA . PRO A 1 92 ? -14.909 9.526 20.292 1.00 97.12 92 PRO A CA 1
ATOM 721 C C . PRO A 1 92 ? -14.638 8.105 20.809 1.00 97.12 92 PRO A C 1
ATOM 723 O O . PRO A 1 92 ? -13.761 7.940 21.653 1.00 97.12 92 PRO A O 1
ATOM 726 N N . LEU A 1 93 ? -15.381 7.099 20.334 1.00 96.19 93 LEU A N 1
ATOM 727 C CA . LEU A 1 93 ? -15.198 5.696 20.718 1.00 96.19 93 LEU A CA 1
ATOM 728 C C . LEU A 1 93 ? -14.048 5.020 19.953 1.00 96.19 93 LEU A C 1
ATOM 730 O O . LEU A 1 93 ? -13.668 3.899 20.282 1.00 96.19 93 LEU A O 1
ATOM 734 N N . PHE A 1 94 ? -13.484 5.675 18.932 1.00 98.06 94 PHE A N 1
ATOM 735 C CA . PHE A 1 94 ? -12.401 5.103 18.140 1.00 98.06 94 PHE A CA 1
ATOM 736 C C . PHE A 1 94 ? -11.081 5.040 18.929 1.00 98.06 94 PHE A C 1
ATOM 738 O O . PHE A 1 94 ? -10.512 6.072 19.291 1.00 98.06 94 PHE A O 1
ATOM 745 N N . ASP A 1 95 ? -10.522 3.835 19.090 1.00 97.12 95 ASP A N 1
ATOM 746 C CA . ASP A 1 95 ? -9.132 3.627 19.514 1.00 97.12 95 ASP A CA 1
ATOM 747 C C . ASP A 1 95 ? -8.326 2.945 18.395 1.00 97.12 95 ASP A C 1
ATOM 749 O O . ASP A 1 95 ? -8.625 1.834 17.956 1.00 97.12 95 ASP A O 1
ATOM 753 N N . ILE A 1 96 ? -7.242 3.595 17.963 1.00 96.81 96 ILE A N 1
ATOM 754 C CA . ILE A 1 96 ? -6.318 3.058 16.956 1.00 96.81 96 ILE A CA 1
ATOM 755 C C . ILE A 1 96 ? -5.625 1.763 17.410 1.00 96.81 96 ILE A C 1
ATOM 757 O O . ILE A 1 96 ? -5.255 0.938 16.576 1.00 96.81 96 ILE A O 1
ATOM 761 N N . ARG A 1 97 ? -5.423 1.569 18.719 1.00 97.25 97 ARG A N 1
ATOM 762 C CA . ARG A 1 97 ? -4.852 0.328 19.264 1.00 97.25 97 ARG A CA 1
ATOM 763 C C . ARG A 1 97 ? -5.814 -0.832 19.090 1.00 97.25 97 ARG A C 1
ATOM 765 O O . ARG A 1 97 ? -5.369 -1.913 18.719 1.00 97.25 97 ARG A O 1
ATOM 772 N N . GLU A 1 98 ? -7.101 -0.584 19.309 1.00 97.56 98 GLU A N 1
ATOM 773 C CA . GLU A 1 98 ? -8.131 -1.597 19.120 1.00 97.56 98 GLU A CA 1
ATOM 774 C C . GLU A 1 98 ? -8.275 -1.935 17.637 1.00 97.56 98 GLU A C 1
ATOM 776 O O . GLU A 1 98 ? -8.219 -3.105 17.277 1.00 97.56 98 GLU A O 1
ATOM 781 N N . PHE A 1 99 ? -8.285 -0.930 16.755 1.00 98.06 99 PHE A N 1
ATOM 782 C CA . PHE A 1 99 ? -8.224 -1.169 15.312 1.00 98.06 99 PHE A CA 1
ATOM 783 C C . PHE A 1 99 ? -7.045 -2.084 14.932 1.00 98.06 99 PHE A C 1
ATOM 785 O O . PHE A 1 99 ? -7.233 -3.084 14.239 1.00 98.06 99 PHE A O 1
ATOM 792 N N . HIS A 1 100 ? -5.831 -1.794 15.424 1.00 97.75 100 HIS A N 1
ATOM 793 C CA . HIS A 1 100 ? -4.665 -2.649 15.183 1.00 97.75 100 HIS A CA 1
ATOM 794 C C . HIS A 1 100 ? -4.837 -4.064 15.750 1.00 97.75 100 HIS A C 1
ATOM 796 O O . HIS A 1 100 ? -4.433 -5.023 15.096 1.00 97.75 100 HIS A O 1
ATOM 802 N N . HIS A 1 101 ? -5.429 -4.215 16.937 1.00 97.75 101 HIS A N 1
ATOM 803 C CA . HIS A 1 101 ? -5.707 -5.525 17.520 1.00 97.75 101 HIS A CA 1
ATOM 804 C C . HIS A 1 101 ? -6.639 -6.349 16.620 1.00 97.75 101 HIS A C 1
ATOM 806 O O . HIS A 1 101 ? -6.334 -7.502 16.307 1.00 97.75 101 HIS A O 1
ATOM 812 N N . GLN A 1 102 ? -7.721 -5.736 16.138 1.00 96.88 102 GLN A N 1
ATOM 813 C CA . GLN A 1 102 ? -8.728 -6.380 15.297 1.00 96.88 102 GLN A CA 1
ATOM 814 C C . GLN A 1 102 ? -8.156 -6.851 13.955 1.00 96.88 102 GLN A C 1
ATOM 816 O O . GLN A 1 102 ? -8.418 -7.980 13.544 1.00 96.88 102 GLN A O 1
ATOM 821 N N . ILE A 1 103 ? -7.316 -6.042 13.299 1.00 95.94 103 ILE A N 1
ATOM 822 C CA . ILE A 1 103 ? -6.726 -6.429 12.007 1.00 95.94 103 ILE A CA 1
ATOM 823 C C . ILE A 1 103 ? -5.551 -7.409 12.141 1.00 95.94 103 ILE A C 1
ATOM 825 O O . ILE A 1 103 ? -5.280 -8.163 11.211 1.00 95.94 103 ILE A O 1
ATOM 829 N N . LEU A 1 104 ? -4.830 -7.413 13.270 1.00 96.75 104 LEU A N 1
ATOM 830 C CA . LEU A 1 104 ? -3.669 -8.292 13.462 1.00 96.75 104 LEU A CA 1
ATOM 831 C C . LEU A 1 104 ? -4.058 -9.675 13.994 1.00 96.75 104 LEU A C 1
ATOM 833 O O . LEU A 1 104 ? -3.378 -10.651 13.676 1.00 96.75 104 LEU A O 1
ATOM 837 N N . LYS A 1 105 ? -5.143 -9.790 14.775 1.00 95.31 105 LYS A N 1
ATOM 838 C CA . LYS A 1 105 ? -5.563 -11.073 15.368 1.00 95.31 105 LYS A CA 1
ATOM 839 C C . LYS A 1 105 ? -6.029 -12.107 14.337 1.00 95.31 105 LYS A C 1
ATOM 841 O O . LYS A 1 105 ? -5.981 -13.298 14.618 1.00 95.31 105 LYS A O 1
ATOM 846 N N . VAL A 1 106 ? -6.470 -11.662 13.158 1.00 94.19 106 VAL A N 1
ATOM 847 C CA . VAL A 1 106 ? -6.988 -12.539 12.091 1.00 94.19 106 VAL A CA 1
ATOM 848 C C . VAL A 1 106 ? -5.894 -13.114 11.184 1.00 94.19 106 VAL A C 1
ATOM 850 O O . VAL A 1 106 ? -6.151 -14.043 10.424 1.00 94.19 106 VAL A O 1
ATOM 853 N N . GLY A 1 107 ? -4.659 -12.609 11.281 1.00 93.44 107 GLY A N 1
ATOM 854 C CA . GLY A 1 107 ? -3.540 -13.062 10.456 1.00 93.44 107 GLY A CA 1
ATOM 855 C C . GLY A 1 107 ? -3.653 -12.635 8.986 1.00 93.44 107 GLY A C 1
ATOM 856 O O . GLY A 1 107 ? -4.115 -11.539 8.673 1.00 93.44 107 GLY A O 1
ATOM 857 N N . TYR A 1 108 ? -3.171 -13.482 8.072 1.00 93.12 108 TYR A N 1
ATOM 858 C CA . TYR A 1 108 ? -3.144 -13.184 6.638 1.00 93.12 108 TYR A CA 1
ATOM 859 C C . TYR A 1 108 ? -4.472 -13.553 5.980 1.00 93.12 108 TYR A C 1
ATOM 861 O O . TYR A 1 108 ? -4.719 -14.719 5.676 1.00 93.12 108 TYR A O 1
ATOM 869 N N . VAL A 1 109 ? -5.302 -12.546 5.726 1.00 95.56 109 VAL A N 1
ATOM 870 C CA . VAL A 1 109 ? -6.576 -12.696 5.019 1.00 95.56 109 VAL A CA 1
ATOM 871 C C . VAL A 1 109 ? -6.654 -11.744 3.820 1.00 95.56 109 VAL A C 1
ATOM 873 O O . VAL A 1 109 ? -5.964 -10.718 3.800 1.00 95.56 109 VAL A O 1
ATOM 876 N N . PRO A 1 110 ? -7.475 -12.064 2.808 1.00 96.38 110 PRO A N 1
ATOM 877 C CA . PRO A 1 110 ? -7.844 -11.125 1.753 1.00 96.38 110 PRO A CA 1
ATOM 878 C C . PRO A 1 110 ? -8.414 -9.798 2.296 1.00 96.38 110 PRO A C 1
ATOM 880 O O . PRO A 1 110 ? -8.989 -9.751 3.383 1.00 96.38 110 PRO A O 1
ATOM 883 N N . LEU A 1 111 ? -8.236 -8.699 1.549 1.00 95.69 111 LEU A N 1
ATOM 884 C CA . LEU A 1 111 ? -8.606 -7.345 2.001 1.00 95.69 111 LEU A CA 1
ATOM 885 C C . LEU A 1 111 ? -10.118 -7.146 2.191 1.00 95.69 111 LEU A C 1
ATOM 887 O O . LEU A 1 111 ? -10.519 -6.329 3.011 1.00 95.69 111 LEU A O 1
ATOM 891 N N . ASP A 1 112 ? -10.936 -7.864 1.431 1.00 95.69 112 ASP A N 1
ATOM 892 C CA . ASP A 1 112 ? -12.394 -7.921 1.558 1.00 95.69 112 ASP A CA 1
ATOM 893 C C . ASP A 1 112 ? -12.818 -8.597 2.867 1.00 95.69 112 ASP A C 1
ATOM 895 O O . ASP A 1 112 ? -13.659 -8.069 3.589 1.00 95.69 112 ASP A O 1
ATOM 899 N N . ILE A 1 113 ? -12.173 -9.706 3.236 1.00 96.81 113 ILE A N 1
ATOM 900 C CA . ILE A 1 113 ? -12.399 -10.354 4.536 1.00 96.81 113 ILE A CA 1
ATOM 901 C C . ILE A 1 113 ? -11.942 -9.449 5.682 1.00 96.81 113 ILE A C 1
ATOM 903 O O . ILE A 1 113 ? -12.617 -9.350 6.704 1.00 96.81 113 ILE A O 1
ATOM 907 N N . LEU A 1 114 ? -10.816 -8.752 5.512 1.00 96.69 114 LEU A N 1
ATOM 908 C CA . LEU A 1 114 ? -10.333 -7.803 6.512 1.00 96.69 114 LEU A CA 1
ATOM 909 C C . LEU A 1 114 ? -11.315 -6.641 6.734 1.00 96.69 114 LEU A C 1
ATOM 911 O O . LEU A 1 114 ? -11.460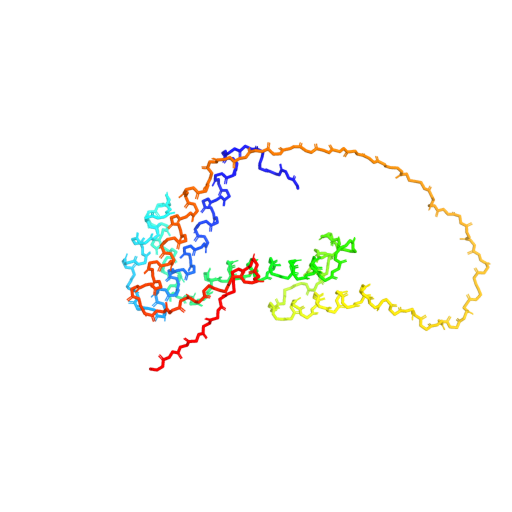 -6.177 7.861 1.00 96.69 114 LEU A O 1
ATOM 915 N N . GLU A 1 115 ? -12.003 -6.192 5.682 1.00 96.62 115 GLU A N 1
ATOM 916 C CA . GLU A 1 115 ? -13.038 -5.158 5.775 1.00 96.62 115 GLU A CA 1
ATOM 917 C C . GLU A 1 115 ? -14.253 -5.638 6.573 1.00 96.62 115 GLU A C 1
ATOM 919 O O . GLU A 1 115 ? -14.713 -4.905 7.444 1.00 96.62 115 GLU A O 1
ATOM 924 N N . VAL A 1 116 ? -14.699 -6.883 6.367 1.00 97.44 116 VAL A N 1
ATOM 925 C CA . VAL A 1 116 ? -15.772 -7.493 7.177 1.00 97.44 116 VAL A CA 1
ATOM 926 C C . VAL A 1 116 ? -15.390 -7.528 8.658 1.00 97.44 116 VAL A C 1
ATOM 928 O O . VAL A 1 116 ? -16.176 -7.123 9.502 1.00 97.44 116 VAL A O 1
ATOM 931 N N . VAL A 1 117 ? -14.154 -7.923 8.983 1.00 96.88 117 VAL A N 1
ATOM 932 C CA . VAL A 1 117 ? -13.664 -7.954 10.375 1.00 96.88 117 VAL A CA 1
ATOM 933 C C . VAL A 1 117 ? -13.715 -6.571 11.030 1.00 96.88 117 VAL A C 1
ATOM 935 O O . VAL A 1 117 ? -14.071 -6.451 12.203 1.00 96.88 117 VAL A O 1
ATOM 938 N N . VAL A 1 118 ? -13.340 -5.523 10.291 1.00 97.38 118 VAL A N 1
ATOM 939 C CA . VAL A 1 118 ? -13.399 -4.142 10.791 1.00 97.38 118 VAL A CA 1
ATOM 940 C C . VAL A 1 118 ? -14.849 -3.691 10.963 1.00 97.38 118 VAL A C 1
ATOM 942 O O . VAL A 1 118 ? -15.158 -3.064 11.974 1.00 97.38 118 VAL A O 1
ATOM 945 N N . ASP A 1 119 ? -15.725 -4.017 10.016 1.00 97.31 119 ASP A N 1
ATOM 946 C CA . ASP A 1 119 ? -17.140 -3.641 10.056 1.00 97.31 119 ASP A CA 1
ATOM 947 C C . ASP A 1 119 ? -17.878 -4.324 11.217 1.00 97.31 119 ASP A C 1
ATOM 949 O O . ASP A 1 119 ? -18.563 -3.643 11.980 1.00 97.31 119 ASP A O 1
ATOM 953 N N . ASP A 1 120 ? -17.656 -5.623 11.426 1.00 97.06 120 ASP A N 1
ATOM 954 C CA . ASP A 1 120 ? -18.215 -6.384 12.550 1.00 97.06 120 ASP A CA 1
ATOM 955 C C . ASP A 1 120 ? -17.754 -5.814 13.899 1.00 97.06 120 ASP A C 1
ATOM 957 O O . ASP A 1 120 ? -18.531 -5.694 14.850 1.00 97.06 120 ASP A O 1
ATOM 961 N N . TRP A 1 121 ? -16.479 -5.421 13.993 1.00 97.19 121 TRP A N 1
ATOM 962 C CA . TRP A 1 121 ? -15.961 -4.762 15.186 1.00 97.19 121 TRP A CA 1
ATOM 963 C C . TRP A 1 121 ? -16.630 -3.404 15.422 1.00 97.19 121 TRP A C 1
ATOM 965 O O . TRP A 1 121 ? -17.081 -3.142 16.537 1.00 97.19 121 TRP A O 1
ATOM 975 N N . VAL A 1 122 ? -16.726 -2.553 14.396 1.00 97.62 122 VAL A N 1
ATOM 976 C CA . VAL A 1 122 ? -17.390 -1.244 14.504 1.00 97.62 122 VAL A CA 1
ATOM 977 C C . VAL A 1 122 ? -18.839 -1.413 14.966 1.00 97.62 122 VAL A C 1
ATOM 979 O O . VAL A 1 122 ? -19.262 -0.725 15.895 1.00 97.62 122 VAL A O 1
ATOM 982 N N . GLU A 1 123 ? -19.570 -2.366 14.388 1.00 97.19 123 GLU A N 1
ATOM 983 C CA . GLU A 1 123 ? -20.948 -2.685 14.768 1.00 97.19 123 GLU A CA 1
ATOM 984 C C . GLU A 1 123 ? -21.046 -3.127 16.234 1.00 97.19 123 GLU A C 1
ATOM 986 O O . GLU A 1 123 ? -21.887 -2.624 16.977 1.00 97.19 123 GLU A O 1
ATOM 991 N N . SER A 1 124 ? -20.132 -3.991 16.693 1.00 95.56 124 SER A N 1
ATOM 992 C CA . SER A 1 124 ? -20.105 -4.452 18.089 1.00 95.56 124 SER A CA 1
ATOM 993 C C . SER A 1 124 ? -19.865 -3.329 19.107 1.00 95.56 124 SER A C 1
ATOM 995 O O . SER A 1 124 ? -20.339 -3.407 20.240 1.00 95.56 124 SER A O 1
ATOM 997 N N . VAL A 1 125 ? -19.141 -2.273 18.714 1.00 95.44 125 VAL A N 1
ATOM 998 C CA . VAL A 1 125 ? -18.880 -1.103 19.567 1.00 95.44 125 VAL A CA 1
ATOM 999 C C . VAL A 1 125 ? -20.081 -0.156 19.589 1.00 95.44 125 VAL A C 1
ATOM 1001 O O . VAL A 1 125 ? -20.378 0.424 20.633 1.00 95.44 125 VAL A O 1
ATOM 1004 N N . LEU A 1 126 ? -20.771 0.013 18.456 1.00 94.50 126 LEU A N 1
ATOM 1005 C CA . LEU A 1 126 ? -21.959 0.869 18.353 1.00 94.50 126 LEU A CA 1
ATOM 1006 C C . LEU A 1 126 ? -23.181 0.248 19.030 1.00 94.50 126 LEU A C 1
ATOM 1008 O O . LEU A 1 126 ? -23.944 0.953 19.690 1.00 94.50 126 LEU A O 1
ATOM 1012 N N . ASN A 1 127 ? -23.334 -1.066 18.890 1.00 93.88 127 ASN A N 1
ATOM 1013 C CA . ASN A 1 127 ? -24.425 -1.849 19.445 1.00 93.88 127 ASN A CA 1
ATOM 1014 C C . ASN A 1 127 ? -23.859 -2.894 20.411 1.00 93.88 127 ASN A C 1
ATOM 1016 O O . ASN A 1 127 ? -23.841 -4.084 20.084 1.00 93.88 127 ASN A O 1
ATOM 1020 N N . PRO A 1 128 ? -23.387 -2.476 21.602 1.00 83.81 128 PRO A N 1
ATOM 1021 C CA . PRO A 1 128 ? -22.883 -3.408 22.593 1.00 83.81 128 PRO A CA 1
ATOM 1022 C C . PRO A 1 128 ? -24.036 -4.314 23.017 1.00 83.81 128 PRO A C 1
ATOM 1024 O O . PRO A 1 128 ? -24.927 -3.913 23.769 1.00 83.81 128 PRO A O 1
ATOM 1027 N N . THR A 1 129 ? -24.044 -5.544 22.510 1.00 75.31 129 THR A N 1
ATOM 1028 C CA . THR A 1 129 ? -24.980 -6.555 22.980 1.00 75.31 129 THR A CA 1
ATOM 1029 C C . THR A 1 129 ? -24.659 -6.798 24.443 1.00 75.31 129 THR A C 1
ATOM 1031 O O . THR A 1 129 ? -23.582 -7.304 24.769 1.00 75.31 129 THR A O 1
ATOM 1034 N N . VAL A 1 130 ? -25.578 -6.413 25.328 1.00 56.84 130 VAL A N 1
ATOM 1035 C CA . VAL A 1 130 ? -25.553 -6.885 26.710 1.00 56.84 130 VAL A CA 1
ATOM 1036 C C . VAL A 1 130 ? -25.614 -8.407 26.606 1.00 56.84 130 VAL A C 1
ATOM 1038 O O . VAL A 1 130 ? -26.545 -8.907 25.969 1.00 56.84 130 VAL A O 1
ATOM 1041 N N . PRO A 1 131 ? -24.632 -9.154 27.138 1.00 55.22 131 PRO A N 1
ATOM 1042 C CA . PRO A 1 131 ? -24.780 -10.594 27.237 1.00 55.22 131 PRO A CA 1
ATOM 1043 C C . PRO A 1 131 ? -26.112 -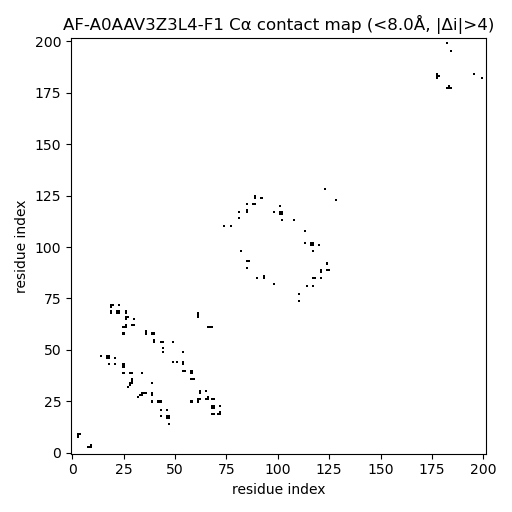10.854 27.941 1.00 55.22 131 PRO A C 1
ATOM 1045 O O . PRO A 1 131 ? -26.329 -10.317 29.030 1.00 55.22 131 PRO A O 1
ATOM 1048 N N . GLU A 1 132 ? -27.009 -11.618 27.309 1.00 44.44 132 GLU A N 1
ATOM 1049 C CA . GLU A 1 132 ? -28.138 -12.231 28.016 1.00 44.44 132 GLU A CA 1
ATOM 1050 C C . GLU A 1 132 ? -27.582 -12.767 29.340 1.00 44.44 132 GLU A C 1
ATOM 1052 O O . GLU A 1 132 ? -26.525 -13.413 29.304 1.00 44.44 132 GLU A O 1
ATOM 1057 N N . PRO A 1 133 ? -28.180 -12.419 30.495 1.00 45.88 133 PRO A N 1
ATOM 1058 C CA . PRO A 1 133 ? -27.618 -12.783 31.782 1.00 45.88 133 PRO A CA 1
ATOM 1059 C C . PRO A 1 133 ? -27.392 -14.291 31.795 1.00 45.88 133 PRO A C 1
ATOM 1061 O O . PRO A 1 133 ? -28.334 -15.077 31.799 1.00 45.88 133 PRO A O 1
ATOM 1064 N N . MET A 1 134 ? -26.117 -14.676 31.756 1.00 49.91 134 MET A N 1
ATOM 1065 C CA . MET A 1 134 ? -25.682 -16.032 32.033 1.00 49.91 134 MET A CA 1
ATOM 1066 C C . MET A 1 134 ? -26.227 -16.338 33.426 1.00 49.91 134 MET A C 1
ATOM 1068 O O . MET A 1 134 ? -25.908 -15.589 34.355 1.00 49.91 134 MET A O 1
ATOM 1072 N N . ASP A 1 135 ? -27.098 -17.348 33.542 1.00 42.66 135 ASP A N 1
ATOM 1073 C CA . ASP A 1 135 ? -27.744 -17.738 34.798 1.00 42.66 135 ASP A CA 1
ATOM 1074 C C . ASP A 1 135 ? -26.753 -17.604 35.953 1.00 42.66 135 ASP A C 1
ATOM 1076 O O . ASP A 1 135 ? -25.668 -18.190 35.919 1.00 42.66 135 ASP A O 1
ATOM 1080 N N . ALA A 1 136 ? -27.103 -16.750 36.917 1.00 42.22 136 ALA A N 1
ATOM 1081 C CA . ALA A 1 136 ? -26.226 -16.320 37.992 1.00 42.22 136 ALA A CA 1
ATOM 1082 C C . ALA A 1 136 ? -25.514 -17.519 38.633 1.00 42.22 136 ALA A C 1
ATOM 1084 O O . ALA A 1 136 ? -26.114 -18.292 39.381 1.00 42.22 136 ALA A O 1
ATOM 1085 N N . ILE A 1 137 ? -24.217 -17.661 38.362 1.00 47.50 137 ILE A N 1
ATOM 1086 C CA . ILE A 1 137 ? -23.346 -18.417 39.250 1.00 47.50 137 ILE A CA 1
ATOM 1087 C C . ILE A 1 137 ? -23.097 -17.486 40.429 1.00 47.50 137 ILE A C 1
ATOM 1089 O O . ILE A 1 137 ? -22.493 -16.427 40.280 1.00 47.50 137 ILE A O 1
ATOM 1093 N N . ASP A 1 138 ? -23.630 -17.883 41.578 1.00 41.94 138 ASP A N 1
ATOM 1094 C CA . ASP A 1 138 ? -23.393 -17.281 42.883 1.00 41.94 138 ASP A CA 1
ATOM 1095 C C . ASP A 1 138 ? -21.881 -17.172 43.145 1.00 41.94 138 ASP A C 1
ATOM 1097 O O . ASP A 1 138 ? -21.200 -18.161 43.429 1.00 41.94 138 ASP A O 1
ATOM 1101 N N . THR A 1 139 ? -21.338 -15.967 42.974 1.00 41.12 139 THR A N 1
ATOM 1102 C CA . THR A 1 139 ? -19.952 -15.636 43.308 1.00 41.12 139 THR A CA 1
ATOM 1103 C C . THR A 1 139 ? -19.912 -14.515 44.336 1.00 41.12 139 THR A C 1
ATOM 1105 O O . THR A 1 139 ? -19.307 -13.466 44.113 1.00 41.12 139 THR A O 1
ATOM 1108 N N . ASP A 1 140 ? -20.489 -14.766 45.508 1.00 32.97 140 ASP A N 1
ATOM 1109 C CA . ASP A 1 140 ? -19.992 -14.179 46.752 1.00 32.97 140 ASP A CA 1
ATOM 1110 C C . ASP A 1 140 ? -18.588 -14.740 47.045 1.00 32.97 140 ASP A C 1
ATOM 1112 O O . ASP A 1 140 ? -18.410 -15.633 47.875 1.00 32.97 140 ASP A O 1
ATOM 1116 N N . ARG A 1 141 ? -17.566 -14.251 46.330 1.00 35.78 141 ARG A N 1
ATOM 1117 C CA . ARG A 1 141 ? -16.156 -14.307 46.753 1.00 35.78 141 ARG A CA 1
ATOM 1118 C C . ARG A 1 141 ? -15.278 -13.392 45.894 1.00 35.78 141 ARG A C 1
ATOM 1120 O O . ARG A 1 141 ? -15.061 -13.640 44.717 1.00 35.78 141 ARG A O 1
ATOM 1127 N N . GLU A 1 142 ? -14.727 -12.392 46.583 1.00 30.27 142 GLU A N 1
ATOM 1128 C CA . GLU A 1 142 ? -13.506 -11.636 46.259 1.00 30.27 142 GLU A CA 1
ATOM 1129 C C . GLU A 1 142 ? -13.623 -10.431 45.308 1.00 30.27 142 GLU A C 1
ATOM 1131 O O . GLU A 1 142 ? -13.017 -10.347 44.246 1.00 30.27 142 GLU A O 1
ATOM 1136 N N . THR A 1 143 ? -14.267 -9.374 45.809 1.00 29.36 143 THR A N 1
ATOM 1137 C CA . THR A 1 143 ? -13.776 -8.003 45.604 1.00 29.36 143 THR A CA 1
ATOM 1138 C C . THR A 1 143 ? -12.425 -7.827 46.297 1.00 29.36 143 THR A C 1
ATOM 1140 O O . THR A 1 143 ? -12.381 -7.936 47.522 1.00 29.36 143 THR A O 1
ATOM 1143 N N . SER A 1 144 ? -11.358 -7.508 45.556 1.00 32.25 144 SER A N 1
ATOM 1144 C CA . SER A 1 144 ? -10.276 -6.591 45.978 1.00 32.25 144 SER A CA 1
ATOM 1145 C C . SER A 1 144 ? -9.008 -6.801 45.146 1.00 32.25 144 SER A C 1
ATOM 1147 O O . SER A 1 144 ? -8.109 -7.513 45.576 1.00 32.25 144 SER A O 1
ATOM 1149 N N . GLN A 1 145 ? -8.880 -6.118 4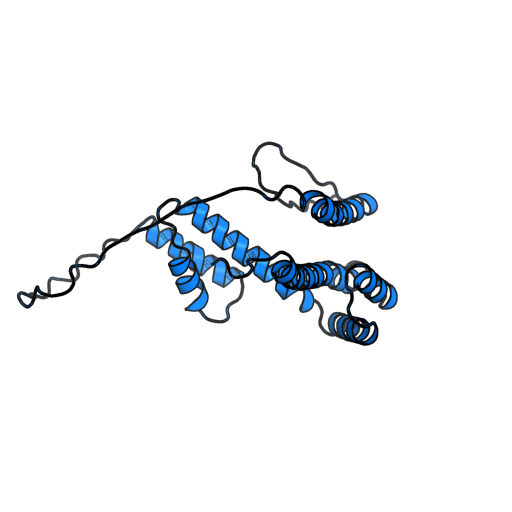4.010 1.00 32.59 145 GLN A N 1
ATOM 1150 C CA . GLN A 1 145 ? -7.624 -5.475 43.593 1.00 32.59 145 GLN A CA 1
ATOM 1151 C C . GLN A 1 145 ? -7.809 -4.804 42.237 1.00 32.59 145 GLN A C 1
ATOM 1153 O O . GLN A 1 145 ? -8.572 -5.287 41.417 1.00 32.59 145 GLN A O 1
ATOM 1158 N N . TYR A 1 146 ? -7.030 -3.752 42.003 1.00 28.12 146 TYR A N 1
ATOM 1159 C CA . TYR A 1 146 ? -7.005 -2.889 40.820 1.00 28.12 146 TYR A CA 1
ATOM 1160 C C . TYR A 1 146 ? -7.951 -1.698 40.852 1.00 28.12 146 TYR A C 1
ATOM 1162 O O . TYR A 1 146 ? -8.840 -1.541 40.026 1.00 28.12 146 TYR A O 1
ATOM 1170 N N . ASP A 1 147 ? -7.611 -0.781 41.754 1.00 27.28 147 ASP A N 1
ATOM 1171 C CA . ASP A 1 147 ? -7.753 0.639 41.478 1.00 27.28 147 ASP A CA 1
ATOM 1172 C C . ASP A 1 147 ? -6.381 1.328 41.524 1.00 27.28 147 ASP A C 1
ATOM 1174 O O . ASP A 1 147 ? -5.514 0.985 42.333 1.00 27.28 147 ASP A O 1
ATOM 1178 N N . SER A 1 148 ? -6.250 2.356 40.683 1.00 30.48 148 SER A N 1
ATOM 1179 C CA . SER A 1 148 ? -5.168 3.350 40.567 1.00 30.48 148 SER A CA 1
ATOM 1180 C C . SER A 1 148 ? -3.949 3.009 39.686 1.00 30.48 148 SER A C 1
ATOM 1182 O O . SER A 1 148 ? -3.179 2.095 39.954 1.00 30.48 148 SER A O 1
ATOM 1184 N N . VAL A 1 149 ? -3.724 3.820 38.638 1.00 33.66 149 VAL A N 1
ATOM 1185 C CA . VAL A 1 149 ? -2.776 4.959 38.640 1.00 33.66 149 VAL A CA 1
ATOM 1186 C C . VAL A 1 149 ? -2.928 5.794 37.340 1.00 33.66 149 VAL A C 1
ATOM 1188 O O . VAL A 1 149 ? -2.758 5.290 36.237 1.00 33.66 149 VAL A O 1
ATOM 1191 N N . ARG A 1 150 ? -3.297 7.079 37.536 1.00 29.08 150 ARG A N 1
ATOM 1192 C CA . ARG A 1 150 ? -2.913 8.369 36.877 1.00 29.08 150 ARG A CA 1
ATOM 1193 C C . ARG A 1 150 ? -1.954 8.338 35.657 1.00 29.08 150 ARG A C 1
ATOM 1195 O O . ARG A 1 150 ? -1.091 7.486 35.592 1.00 29.08 150 ARG A O 1
ATOM 1202 N N . SER A 1 151 ? -1.818 9.335 34.764 1.00 28.38 151 SER A N 1
ATOM 1203 C CA . SER A 1 151 ? -2.390 10.674 34.471 1.00 28.38 151 SER A CA 1
ATOM 1204 C C . SER A 1 151 ? -1.403 11.401 33.522 1.00 28.38 151 SER A C 1
ATOM 1206 O O . SER A 1 151 ? -0.215 11.374 33.823 1.00 28.38 151 SER A O 1
ATOM 1208 N N . SER A 1 152 ? -1.904 12.159 32.521 1.00 29.52 152 SER A N 1
ATOM 1209 C CA . SER A 1 152 ? -1.345 13.395 31.871 1.00 29.52 152 SER A CA 1
ATOM 1210 C C . SER A 1 152 ? 0.048 13.343 31.173 1.00 29.52 152 SER A C 1
ATOM 1212 O O . SER A 1 152 ? 0.914 12.606 31.605 1.00 29.52 152 SER A O 1
ATOM 1214 N N . ALA A 1 153 ? 0.417 14.101 30.120 1.00 29.12 153 ALA A N 1
ATOM 1215 C CA . ALA A 1 153 ? 0.194 15.524 29.772 1.00 29.12 153 ALA A CA 1
ATOM 1216 C C . ALA A 1 153 ? 0.619 15.827 28.269 1.00 29.12 153 ALA A C 1
ATOM 1218 O O . ALA A 1 153 ? 0.681 14.866 27.506 1.00 29.12 153 ALA A O 1
ATOM 1219 N N . PRO A 1 154 ? 0.865 17.075 27.759 1.00 37.00 154 PRO A N 1
ATOM 1220 C CA . PRO A 1 154 ? 0.115 17.644 26.612 1.00 37.00 154 PRO A CA 1
ATOM 1221 C C . PRO A 1 154 ? 0.921 18.263 25.413 1.00 37.00 154 PRO A C 1
ATOM 1223 O O . PRO A 1 154 ? 2.141 18.357 25.445 1.00 37.00 154 PRO A O 1
ATOM 1226 N N . THR A 1 155 ? 0.160 18.779 24.416 1.00 30.91 155 THR A N 1
ATOM 1227 C CA . THR A 1 155 ? 0.354 19.951 23.484 1.00 30.91 155 THR A CA 1
ATOM 1228 C C . THR A 1 155 ? 1.491 20.010 22.438 1.00 30.91 155 THR A C 1
ATOM 1230 O O . THR A 1 155 ? 2.658 19.941 22.783 1.00 30.91 155 THR A O 1
ATOM 1233 N N . SER A 1 156 ? 1.133 20.069 21.135 1.00 33.47 156 SER A N 1
ATOM 1234 C CA . SER A 1 156 ? 1.160 21.222 20.171 1.00 33.47 156 SER A CA 1
ATOM 1235 C C . SER A 1 156 ? 2.565 21.502 19.570 1.00 33.47 156 SER A C 1
ATOM 1237 O O . SER A 1 156 ? 3.558 21.131 20.166 1.00 33.47 156 SER A O 1
ATOM 1239 N N . ALA A 1 157 ? 2.807 22.042 18.368 1.00 30.23 157 ALA A N 1
ATOM 1240 C CA . ALA A 1 157 ? 2.044 22.901 17.474 1.00 30.23 157 ALA A CA 1
ATOM 1241 C C . ALA A 1 157 ? 2.556 22.826 16.007 1.00 30.23 157 ALA A C 1
ATOM 1243 O O . ALA A 1 157 ? 3.694 22.465 15.724 1.00 30.23 157 ALA A O 1
ATOM 1244 N N . THR A 1 158 ? 1.663 23.218 15.100 1.00 29.95 158 THR A N 1
ATOM 1245 C CA . THR A 1 158 ? 1.805 23.891 13.795 1.00 29.95 158 THR A CA 1
ATOM 1246 C C . THR A 1 158 ? 3.200 24.352 13.330 1.00 29.95 158 THR A C 1
ATOM 1248 O O . THR A 1 158 ? 3.788 25.230 13.951 1.00 29.95 158 THR A O 1
ATOM 1251 N N . ALA A 1 159 ? 3.631 23.895 12.140 1.00 29.11 159 ALA A N 1
ATOM 1252 C CA . ALA A 1 159 ? 3.927 24.723 10.945 1.00 29.11 159 ALA A CA 1
ATOM 1253 C C . ALA A 1 159 ? 4.831 23.974 9.935 1.00 29.11 159 ALA A C 1
ATOM 1255 O O . ALA A 1 159 ? 6.017 23.765 10.169 1.00 29.11 159 ALA A O 1
ATOM 1256 N N . THR A 1 160 ? 4.316 23.615 8.752 1.00 33.16 160 THR A N 1
ATOM 1257 C CA . THR A 1 160 ? 5.146 23.165 7.613 1.00 33.16 160 THR A CA 1
ATOM 1258 C C . THR A 1 160 ? 4.553 23.694 6.307 1.00 33.16 160 THR A C 1
ATOM 1260 O O . THR A 1 160 ? 3.650 23.100 5.729 1.00 33.16 160 THR A O 1
ATOM 1263 N N . ARG A 1 161 ? 5.049 24.850 5.843 1.00 39.94 161 ARG A N 1
ATOM 1264 C CA . ARG A 1 161 ? 4.533 25.593 4.674 1.00 39.94 161 ARG A CA 1
ATOM 1265 C C . ARG A 1 161 ? 5.368 25.396 3.393 1.00 39.94 161 ARG A C 1
ATOM 1267 O O . ARG A 1 161 ? 5.464 26.317 2.595 1.00 39.94 161 ARG A O 1
ATOM 1274 N N . ALA A 1 162 ? 5.986 24.231 3.164 1.00 43.28 162 ALA A N 1
ATOM 1275 C CA . ALA A 1 162 ? 6.896 24.081 2.010 1.00 43.28 162 ALA A CA 1
ATOM 1276 C C . ALA A 1 162 ? 6.860 22.748 1.223 1.00 43.28 162 ALA A C 1
ATOM 1278 O O . ALA A 1 162 ? 7.645 22.594 0.295 1.00 43.28 162 ALA A O 1
ATOM 1279 N N . VAL A 1 163 ? 5.955 21.799 1.512 1.00 45.72 163 VAL A N 1
ATOM 1280 C CA . VAL A 1 163 ? 5.902 20.490 0.798 1.00 45.72 163 VAL A CA 1
ATOM 1281 C C . VAL A 1 163 ? 4.846 20.441 -0.324 1.00 45.72 163 VAL A C 1
ATOM 1283 O O . VAL A 1 163 ? 4.948 19.644 -1.256 1.00 45.72 163 VAL A O 1
ATOM 1286 N N . ILE A 1 164 ? 3.875 21.358 -0.296 1.00 35.88 164 ILE A N 1
ATOM 1287 C CA . ILE A 1 164 ? 2.749 21.434 -1.246 1.00 35.88 164 ILE A CA 1
ATOM 1288 C C . ILE A 1 164 ? 3.187 21.464 -2.731 1.00 35.88 164 ILE A C 1
ATOM 1290 O O . ILE A 1 164 ? 2.562 20.764 -3.528 1.00 35.88 164 ILE A O 1
ATOM 1294 N N . PRO A 1 165 ? 4.273 22.151 -3.147 1.00 39.34 165 PRO A N 1
ATOM 1295 C CA . PRO A 1 165 ? 4.607 22.247 -4.572 1.00 39.34 165 PRO A CA 1
ATOM 1296 C C . PRO A 1 165 ? 5.030 20.921 -5.230 1.00 39.34 165 PRO A C 1
ATOM 1298 O O . PRO A 1 165 ? 4.802 20.740 -6.421 1.00 39.34 165 PRO A O 1
ATOM 1301 N N . ARG A 1 166 ? 5.620 19.972 -4.481 1.00 46.19 166 ARG A N 1
ATOM 1302 C CA . ARG A 1 166 ? 6.111 18.691 -5.040 1.00 46.19 166 ARG A CA 1
ATOM 1303 C C . ARG A 1 166 ? 5.035 17.606 -5.095 1.00 46.19 166 ARG A C 1
ATOM 1305 O O . ARG A 1 166 ? 5.037 16.792 -6.011 1.00 46.19 166 ARG A O 1
ATOM 1312 N N . MET A 1 167 ? 4.074 17.641 -4.172 1.00 41.47 167 MET A N 1
ATOM 1313 C CA . MET A 1 167 ? 2.899 16.762 -4.201 1.00 41.47 167 MET A CA 1
ATOM 1314 C C . MET A 1 167 ? 1.987 17.087 -5.394 1.00 41.47 167 MET A C 1
ATOM 1316 O O . MET A 1 167 ? 1.484 16.183 -6.059 1.00 41.47 167 MET A O 1
ATOM 1320 N N . MET A 1 168 ? 1.859 18.375 -5.732 1.00 39.62 168 MET A N 1
ATOM 1321 C CA . MET A 1 168 ? 1.104 18.818 -6.906 1.00 39.62 168 MET A CA 1
ATOM 1322 C C . MET A 1 168 ? 1.704 18.321 -8.227 1.00 39.62 168 MET A C 1
ATOM 1324 O O . MET A 1 168 ? 0.956 18.139 -9.178 1.00 39.62 168 MET A O 1
ATOM 1328 N N . ALA A 1 169 ? 3.008 18.032 -8.297 1.00 51.06 169 ALA A N 1
ATOM 1329 C CA . ALA A 1 169 ? 3.629 17.482 -9.505 1.00 51.06 169 ALA A CA 1
ATOM 1330 C C . ALA A 1 169 ? 3.215 16.021 -9.771 1.00 51.06 169 ALA A C 1
ATOM 1332 O O . ALA A 1 169 ? 2.971 15.654 -10.917 1.00 51.06 169 ALA A O 1
ATOM 1333 N N . VAL A 1 170 ? 3.061 15.206 -8.720 1.00 52.72 170 VAL A N 1
ATOM 1334 C CA . VAL A 1 170 ? 2.588 13.812 -8.837 1.00 52.72 170 VAL A CA 1
ATOM 1335 C C . VAL A 1 170 ? 1.104 13.776 -9.194 1.00 52.72 170 VAL A C 1
ATOM 1337 O O . VAL A 1 170 ? 0.700 13.037 -10.088 1.00 52.72 170 VAL A O 1
ATOM 1340 N N . VAL A 1 171 ? 0.300 14.636 -8.563 1.00 53.69 171 VAL A N 1
ATOM 1341 C CA . VAL A 1 171 ? -1.120 14.797 -8.909 1.00 53.69 171 VAL A CA 1
ATOM 1342 C C . VAL A 1 171 ? -1.271 15.333 -10.337 1.00 53.69 171 VAL A C 1
ATOM 1344 O O . VAL A 1 171 ? -2.095 14.832 -11.089 1.00 53.69 171 VAL A O 1
ATOM 1347 N N . SER A 1 172 ? -0.433 16.283 -10.762 1.00 43.75 172 SER A N 1
ATOM 1348 C CA . SER A 1 172 ? -0.406 16.793 -12.139 1.00 43.75 172 SER A CA 1
ATOM 1349 C C . SER A 1 172 ? -0.018 15.713 -13.152 1.00 43.75 172 SER A C 1
ATOM 1351 O O . SER A 1 172 ? -0.602 15.672 -14.228 1.00 43.75 172 SER A O 1
ATOM 1353 N N . ALA A 1 173 ? 0.920 14.818 -12.827 1.00 53.56 173 ALA A N 1
ATOM 1354 C CA . ALA A 1 173 ? 1.273 13.685 -13.685 1.00 53.56 173 ALA A CA 1
ATOM 1355 C C . ALA A 1 173 ? 0.124 12.665 -13.790 1.00 53.56 173 ALA A C 1
ATOM 1357 O O . ALA A 1 173 ? -0.206 12.226 -14.890 1.00 53.56 173 ALA A O 1
ATOM 1358 N N . MET A 1 174 ? -0.552 12.364 -12.675 1.00 52.59 174 MET A N 1
ATOM 1359 C CA . MET A 1 174 ? -1.757 11.522 -12.656 1.00 52.59 174 MET A CA 1
ATOM 1360 C C . MET A 1 174 ? -2.913 12.139 -13.463 1.00 52.59 174 MET A C 1
ATOM 1362 O O . MET A 1 174 ? -3.590 11.438 -14.212 1.00 52.59 174 MET A O 1
ATOM 1366 N N . LEU A 1 175 ? -3.115 13.457 -13.362 1.00 48.53 175 LEU A N 1
ATOM 1367 C CA . LEU A 1 175 ? -4.133 14.194 -14.119 1.00 48.53 175 LEU A CA 1
ATOM 1368 C C . LEU A 1 175 ? -3.778 14.333 -15.608 1.00 48.53 175 LEU A C 1
ATOM 1370 O O . LEU A 1 175 ? -4.675 14.302 -16.445 1.00 48.53 175 LEU A O 1
ATOM 1374 N N . SER A 1 176 ? -2.493 14.466 -15.953 1.00 47.06 176 SER A N 1
ATOM 1375 C CA . SER A 1 176 ? -2.030 14.525 -17.346 1.00 47.06 176 SER A CA 1
ATOM 1376 C C . SER A 1 176 ? -2.231 13.187 -18.058 1.00 47.06 176 SER A C 1
ATOM 1378 O O . SER A 1 176 ? -2.738 13.178 -19.176 1.00 47.06 176 SER A O 1
ATOM 1380 N N . LEU A 1 177 ? -1.947 12.069 -17.375 1.00 52.75 177 LEU A N 1
ATOM 1381 C CA . LEU A 1 177 ? -2.271 10.719 -17.852 1.00 52.75 177 LEU A CA 1
ATOM 1382 C C . LEU A 1 177 ? -3.784 10.544 -18.076 1.00 52.75 177 LEU A C 1
ATOM 1384 O O . LEU A 1 177 ? -4.196 9.990 -19.088 1.00 52.75 177 LEU A O 1
ATOM 1388 N N . CYS A 1 178 ? -4.630 11.104 -17.202 1.00 47.47 178 CYS A N 1
ATOM 1389 C CA . CYS A 1 178 ? -6.086 11.099 -17.416 1.00 47.47 178 CYS A CA 1
ATOM 1390 C C . CYS A 1 178 ? -6.531 11.970 -18.611 1.00 47.47 178 CYS A C 1
ATOM 1392 O O . CYS A 1 178 ? -7.528 11.661 -19.266 1.00 47.47 178 CYS A O 1
ATOM 1394 N N . ARG A 1 179 ? -5.816 13.071 -18.898 1.00 40.88 179 ARG A N 1
ATOM 1395 C CA . ARG A 1 179 ? -6.160 14.044 -19.951 1.00 40.88 179 ARG A CA 1
ATOM 1396 C C . ARG A 1 179 ? -5.797 13.560 -21.356 1.00 40.88 179 ARG A C 1
ATOM 1398 O O . ARG A 1 179 ? -6.534 13.862 -22.293 1.00 40.88 179 ARG A O 1
ATOM 1405 N N . GLU A 1 180 ? -4.692 12.835 -21.507 1.00 49.81 180 GLU A N 1
ATOM 1406 C CA . GLU A 1 180 ? -4.251 12.285 -22.798 1.00 49.81 180 GLU A CA 1
ATOM 1407 C C . GLU A 1 180 ? -5.125 11.107 -23.269 1.00 49.81 180 GLU A C 1
ATOM 1409 O O . GLU A 1 180 ? -5.302 10.930 -24.472 1.00 49.81 180 GLU A O 1
ATOM 1414 N N . GLU A 1 181 ? -5.773 10.381 -22.349 1.00 47.25 181 GLU A N 1
ATOM 1415 C CA . GLU A 1 181 ? -6.554 9.169 -22.660 1.00 47.25 181 GLU A CA 1
ATOM 1416 C C . GLU A 1 181 ? -8.093 9.339 -22.599 1.00 47.25 181 GLU A C 1
ATOM 1418 O O . GLU A 1 181 ? -8.831 8.358 -22.580 1.00 47.25 181 GLU A O 1
ATOM 1423 N N . ARG A 1 182 ? -8.615 10.581 -22.620 1.00 40.72 182 ARG A N 1
ATOM 1424 C CA . ARG A 1 182 ? -10.068 10.911 -22.602 1.00 40.72 182 ARG A CA 1
ATOM 1425 C C . ARG A 1 182 ? -10.864 10.301 -21.429 1.00 40.72 182 ARG A C 1
ATOM 1427 O O . ARG A 1 182 ? -12.030 9.941 -21.591 1.00 40.72 182 ARG A O 1
ATOM 1434 N N . VAL A 1 183 ? -10.293 10.257 -20.226 1.00 45.47 183 VAL A N 1
ATOM 1435 C CA . VAL A 1 183 ? -11.030 9.864 -19.011 1.00 45.47 183 VAL A CA 1
ATOM 1436 C C . VAL A 1 183 ? -11.514 11.122 -18.282 1.00 45.47 183 VAL A C 1
ATOM 1438 O O . VAL A 1 183 ? -10.718 11.966 -17.873 1.00 45.47 183 VAL A O 1
ATOM 1441 N N . THR A 1 184 ? -12.833 11.285 -18.133 1.00 37.34 184 THR A N 1
ATOM 1442 C CA . THR A 1 184 ? -13.416 12.483 -17.499 1.00 37.34 184 THR A CA 1
ATOM 1443 C C . THR A 1 184 ? -13.462 12.308 -15.978 1.00 37.34 184 THR A C 1
ATOM 1445 O O . THR A 1 184 ? -14.218 11.484 -15.474 1.00 37.34 184 THR A O 1
ATOM 1448 N N . LEU A 1 185 ? -12.681 13.097 -15.235 1.00 39.38 185 LEU A N 1
ATOM 1449 C CA . LEU A 1 185 ? -12.767 13.190 -13.771 1.00 39.38 185 LEU A CA 1
ATOM 1450 C C . LEU A 1 185 ? -13.846 14.208 -13.381 1.00 39.38 185 LEU A C 1
ATOM 1452 O O . LEU A 1 185 ? -13.701 15.403 -13.642 1.00 39.38 185 LEU A O 1
ATOM 1456 N N . PHE A 1 186 ? -14.922 13.746 -12.741 1.00 34.22 186 PHE A N 1
ATOM 1457 C CA . PHE A 1 186 ? -15.961 14.623 -12.202 1.00 34.22 186 PHE A CA 1
ATOM 1458 C C . PHE A 1 186 ? -15.624 15.000 -10.752 1.00 34.22 186 PHE A C 1
ATOM 1460 O O . PHE A 1 186 ? -15.692 14.168 -9.850 1.00 34.22 186 PHE A O 1
ATOM 1467 N N . LEU A 1 187 ? -15.248 16.260 -10.518 1.00 35.72 187 LEU A N 1
ATOM 1468 C CA . LEU A 1 187 ? -15.065 16.810 -9.172 1.00 35.72 187 LEU A CA 1
ATOM 1469 C C . LEU A 1 187 ? -16.415 17.325 -8.650 1.00 35.72 187 LEU A C 1
ATOM 1471 O O . LEU A 1 187 ? -16.898 18.369 -9.083 1.00 35.72 187 LEU A O 1
ATOM 1475 N N . SER A 1 188 ? -17.023 16.590 -7.716 1.00 32.69 188 SER A N 1
ATOM 1476 C CA . SER A 1 188 ? -18.182 17.057 -6.943 1.00 32.69 188 SER A CA 1
ATOM 1477 C C . SER A 1 188 ? -17.728 18.011 -5.824 1.00 32.69 188 SER A C 1
ATOM 1479 O O . SER A 1 188 ? -16.814 17.657 -5.079 1.00 32.69 188 SER A O 1
ATOM 1481 N N . PRO A 1 189 ? -18.356 19.190 -5.641 1.00 36.84 189 PRO A N 1
ATOM 1482 C CA . PRO A 1 189 ? -17.978 20.134 -4.589 1.00 36.84 189 PRO A CA 1
ATOM 1483 C C . PRO A 1 189 ? -18.593 19.844 -3.202 1.00 36.84 189 PRO A C 1
ATOM 1485 O O . PRO A 1 189 ? -18.459 20.689 -2.321 1.00 36.84 189 PRO A O 1
ATOM 1488 N N . PHE A 1 190 ? -19.262 18.702 -2.968 1.00 37.22 190 PHE A N 1
ATOM 1489 C CA . PHE A 1 190 ? -20.082 18.507 -1.752 1.00 37.22 190 PHE A CA 1
ATOM 1490 C C . PHE A 1 190 ? -19.569 17.535 -0.676 1.00 37.22 190 PHE A C 1
ATOM 1492 O O . PHE A 1 190 ? -20.194 17.406 0.371 1.00 37.22 190 PHE A O 1
ATOM 1499 N N . THR A 1 191 ? -18.402 16.921 -0.846 1.00 40.00 191 THR A N 1
ATOM 1500 C CA . THR A 1 191 ? -17.752 16.119 0.207 1.00 40.00 191 THR A CA 1
ATOM 1501 C C . THR A 1 191 ? -16.251 16.197 -0.011 1.00 40.00 191 THR A C 1
ATOM 1503 O O . THR A 1 191 ? -15.780 15.850 -1.088 1.00 40.00 191 THR A O 1
ATOM 1506 N N . GLY A 1 192 ? -15.500 16.687 0.977 1.00 36.50 192 GLY A N 1
ATOM 1507 C CA . GLY A 1 192 ? -14.053 16.939 0.906 1.00 36.50 192 GLY A CA 1
ATOM 1508 C C . GLY A 1 192 ? -13.168 15.686 0.840 1.00 36.50 192 GLY A C 1
ATOM 1509 O O . GLY A 1 192 ? -12.166 15.622 1.543 1.00 36.50 192 GLY A O 1
ATOM 1510 N N . GLY A 1 193 ? -13.526 14.706 0.010 1.00 38.88 193 GLY A N 1
ATOM 1511 C CA . GLY A 1 193 ? -12.797 13.465 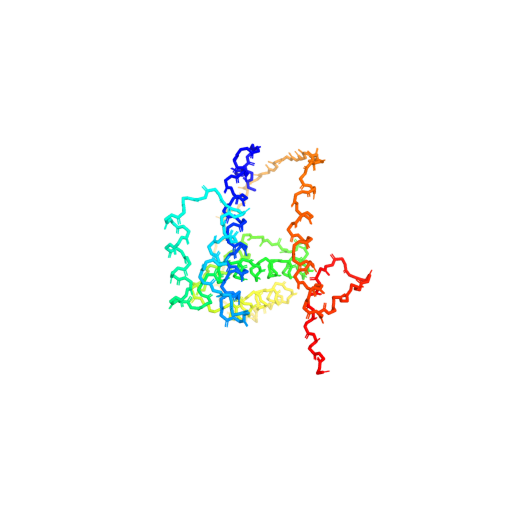-0.229 1.00 38.88 193 GLY A CA 1
ATOM 1512 C C . GLY A 1 193 ? -12.767 13.136 -1.722 1.00 38.88 193 GLY A C 1
ATOM 1513 O O . GLY A 1 193 ? -13.763 13.279 -2.430 1.00 38.88 193 GLY A O 1
ATOM 1514 N N . LEU A 1 194 ? -11.597 12.726 -2.211 1.00 33.59 194 LEU A N 1
ATOM 1515 C CA . LEU A 1 194 ? -11.352 12.377 -3.609 1.00 33.59 194 LEU A CA 1
ATOM 1516 C C . LEU A 1 194 ? -12.020 11.022 -3.918 1.00 33.59 194 LEU A C 1
ATOM 1518 O O . LEU A 1 194 ? -11.444 9.970 -3.656 1.00 33.59 194 LEU A O 1
ATOM 1522 N N . ILE A 1 195 ? -13.247 11.033 -4.438 1.00 41.25 195 ILE A N 1
ATOM 1523 C CA . ILE A 1 195 ? -13.945 9.815 -4.875 1.00 41.25 195 ILE A CA 1
ATOM 1524 C C . ILE A 1 195 ? -13.597 9.555 -6.348 1.00 41.25 195 ILE A C 1
ATOM 1526 O O . ILE A 1 195 ? -13.942 10.351 -7.219 1.00 41.25 195 ILE A O 1
ATOM 1530 N N . LEU A 1 196 ? -12.915 8.436 -6.628 1.00 37.06 196 LEU A N 1
ATOM 1531 C CA . LEU A 1 196 ? -12.741 7.906 -7.984 1.00 37.06 196 LEU A CA 1
ATOM 1532 C C . LEU A 1 196 ? -13.983 7.087 -8.363 1.00 37.06 196 LEU A C 1
ATOM 1534 O O . LEU A 1 196 ? -14.195 6.003 -7.826 1.00 37.06 196 LEU A O 1
ATOM 1538 N N . LEU A 1 197 ? -14.779 7.579 -9.312 1.00 38.78 197 LEU A N 1
ATOM 1539 C CA . LEU A 1 197 ? -15.792 6.781 -10.006 1.00 38.78 197 LEU A CA 1
ATOM 1540 C C . LEU A 1 197 ? -15.351 6.579 -11.458 1.00 38.78 197 LEU A C 1
ATOM 1542 O O . LEU A 1 197 ? -15.237 7.537 -12.220 1.00 38.78 197 LEU A O 1
ATOM 1546 N N . PHE A 1 198 ? -15.095 5.323 -11.824 1.00 33.66 198 PHE A N 1
ATOM 1547 C CA . PHE A 1 198 ? -14.837 4.900 -13.198 1.00 33.66 198 PHE A CA 1
ATOM 1548 C C . PHE A 1 198 ? -16.174 4.677 -13.911 1.00 33.66 198 PHE A C 1
ATOM 1550 O O . PHE A 1 198 ? -16.844 3.675 -13.677 1.00 33.66 198 PHE A O 1
ATOM 1557 N N . LEU A 1 199 ? -16.557 5.593 -14.800 1.00 36.22 199 LEU A N 1
ATOM 1558 C CA . LEU A 1 199 ? -17.588 5.339 -15.805 1.00 36.22 199 LEU A CA 1
ATOM 1559 C C . LEU A 1 199 ? -16.934 5.412 -17.184 1.00 36.22 199 LEU A C 1
ATOM 1561 O O . LEU A 1 199 ? -16.566 6.480 -17.665 1.00 36.22 199 LEU A O 1
ATOM 1565 N N . CYS A 1 200 ? -16.752 4.238 -17.781 1.00 28.77 200 CYS A N 1
ATOM 1566 C CA . CYS A 1 200 ? -16.318 4.062 -19.158 1.00 28.77 200 CYS A CA 1
ATOM 1567 C C . CYS A 1 200 ? -17.524 4.362 -20.066 1.00 28.77 200 CYS A C 1
ATOM 1569 O O . CYS A 1 200 ? -18.561 3.712 -19.932 1.00 28.77 200 CYS A O 1
ATOM 1571 N N . TRP A 1 201 ? -17.425 5.368 -20.937 1.00 31.00 201 TRP A N 1
ATOM 1572 C CA . TRP A 1 201 ? -18.396 5.584 -22.014 1.00 31.00 201 TRP A CA 1
ATOM 1573 C C . TRP A 1 201 ? -17.839 4.921 -23.280 1.00 31.00 201 TRP A C 1
ATOM 1575 O O . TRP A 1 201 ? -16.667 5.128 -23.601 1.00 31.00 201 TRP A O 1
ATOM 1585 N N . LEU A 1 202 ? -18.664 4.091 -23.926 1.00 32.72 202 LEU A N 1
ATOM 1586 C CA . LEU A 1 202 ? -18.452 3.563 -25.280 1.00 32.72 202 LEU A CA 1
ATOM 1587 C C . LEU A 1 202 ? -18.332 4.695 -26.309 1.00 32.72 202 LEU A C 1
ATOM 1589 O O . LEU A 1 202 ? -19.007 5.734 -26.121 1.00 32.72 202 LEU A O 1
#

Nearest PDB structures (foldseek):
  3o0y-assembly2_B  TM=9.793E-01  e=4.967E-06  Colwellia psychrerythraea 34H
  3o0y-assembly1_A  TM=9.719E-01  e=6.753E-06  Colwellia psychrerythraea 34H

Organism: NCBI:txid259542

Solvent-accessible surface area (backbone atoms only — not comparable to full-atom values): 12952 Å² total; per-residue (Å²): 134,78,89,57,86,45,74,72,56,43,45,61,54,49,55,55,51,49,50,41,53,48,28,44,53,41,42,44,30,44,77,74,68,69,42,51,72,66,60,46,38,53,52,50,58,75,72,42,93,66,57,66,73,58,47,48,53,51,49,55,48,36,73,76,38,76,63,58,56,32,48,63,46,54,50,52,50,52,52,52,50,52,50,52,52,45,42,69,74,44,49,92,72,53,49,73,67,56,54,50,49,64,60,56,75,71,55,94,65,60,72,69,60,52,49,52,56,52,50,54,50,52,48,48,68,76,55,64,74,72,73,75,79,69,79,80,74,89,68,96,72,81,92,85,85,88,80,90,82,90,79,90,88,87,82,88,80,92,88,83,95,78,62,68,75,64,56,50,51,55,53,48,50,56,50,46,59,33,62,79,68,78,54,82,84,78,84,70,93,85,57,105,62,93,71,88,73,91,76,86,78,133